Protein AF-B7GAL7-F1 (afdb_monomer_lite)

Secondary structure (DSSP, 8-state):
---PPPP----------------PPPS--HHHHHHS-HHHHHHHHHHHHTT-----TT---------HHHHHHHHHHHHTSSHHHHHTT--SS----S--TT-HHHHHHHHHHHHHHHHHHHHHH-HHHHHHHHHHHHHHHHHHHHHHHHHHT--HHHHHHHHHHHHHHHHHHHHHHHHHHHHHHHTT-

Radius of gyration: 22.98 Å; chains: 1; bounding box: 62×53×76 Å

pLDDT: mean 79.37, std 20.86, range [34.06, 96.81]

Structure (mmCIF, N/CA/C/O backbone):
data_AF-B7GAL7-F1
#
_entry.id   AF-B7GAL7-F1
#
loop_
_atom_site.group_PDB
_atom_site.id
_atom_site.type_symbol
_atom_site.label_atom_id
_atom_site.label_alt_id
_atom_site.label_comp_id
_atom_site.label_asym_id
_atom_site.label_entity_id
_atom_site.label_seq_id
_atom_site.pdbx_PDB_ins_code
_atom_site.Cartn_x
_atom_site.Cartn_y
_atom_site.Cartn_z
_atom_site.occupancy
_atom_site.B_iso_or_equiv
_atom_site.auth_seq_id
_atom_site.auth_comp_id
_atom_site.auth_asym_id
_atom_site.auth_atom_id
_atom_site.pdbx_PDB_model_num
ATOM 1 N N . MET A 1 1 ? 41.951 35.667 53.440 1.00 46.19 1 MET A N 1
ATOM 2 C CA . MET A 1 1 ? 41.782 36.195 52.072 1.00 46.19 1 MET A CA 1
ATOM 3 C C . MET A 1 1 ? 40.622 35.449 51.452 1.00 46.19 1 MET A C 1
ATOM 5 O O . MET A 1 1 ? 40.759 34.304 51.049 1.00 46.19 1 MET A O 1
ATOM 9 N N . THR A 1 2 ? 39.455 36.064 51.563 1.00 36.53 2 THR A N 1
ATOM 10 C CA . THR A 1 2 ? 38.134 35.573 51.176 1.00 36.53 2 THR A CA 1
ATOM 11 C C . THR A 1 2 ? 37.859 36.054 49.757 1.00 36.53 2 THR A C 1
ATOM 13 O O . THR A 1 2 ? 37.949 37.252 49.502 1.00 36.53 2 THR A O 1
ATOM 16 N N . PHE A 1 3 ? 37.537 35.143 48.840 1.00 39.62 3 PHE A N 1
ATOM 17 C CA . PHE A 1 3 ? 37.056 35.497 47.506 1.00 39.62 3 PHE A CA 1
ATOM 18 C C . PHE A 1 3 ? 35.540 35.297 47.470 1.00 39.62 3 PHE A C 1
ATOM 20 O O . PHE A 1 3 ? 35.053 34.169 47.491 1.00 39.62 3 PHE A O 1
ATOM 27 N N . SER A 1 4 ? 34.810 36.414 47.479 1.00 41.16 4 SER A N 1
ATOM 28 C CA . SER A 1 4 ? 33.368 36.468 47.232 1.00 41.16 4 SER A CA 1
ATOM 29 C C . SER A 1 4 ? 33.093 36.301 45.742 1.00 41.16 4 SER A C 1
ATOM 31 O O . SER A 1 4 ? 33.668 37.014 44.922 1.00 41.16 4 SER A O 1
ATOM 33 N N . ILE A 1 5 ? 32.180 35.395 45.404 1.00 51.41 5 ILE A N 1
ATOM 34 C CA . ILE A 1 5 ? 31.608 35.255 44.063 1.00 51.41 5 ILE A CA 1
ATOM 35 C C . ILE A 1 5 ? 30.327 36.103 44.025 1.00 51.41 5 ILE A C 1
ATOM 37 O O . ILE A 1 5 ? 29.459 35.889 44.874 1.00 51.41 5 ILE A O 1
ATOM 41 N N . PRO A 1 6 ? 30.168 37.061 43.096 1.00 50.53 6 PRO A N 1
ATOM 42 C CA . PRO A 1 6 ? 28.900 37.757 42.933 1.00 50.53 6 PRO A CA 1
ATOM 43 C C . PRO A 1 6 ? 27.893 36.871 42.189 1.00 50.53 6 PRO A C 1
ATOM 45 O O . PRO A 1 6 ? 28.136 36.428 41.067 1.00 50.53 6 PRO A O 1
ATOM 48 N N . ALA A 1 7 ? 26.743 36.640 42.821 1.00 44.62 7 ALA A N 1
ATOM 49 C CA . ALA A 1 7 ? 25.550 36.126 42.166 1.00 44.62 7 ALA A CA 1
ATOM 50 C C . ALA A 1 7 ? 24.981 37.203 41.231 1.00 44.62 7 ALA A C 1
ATOM 52 O O . ALA A 1 7 ? 24.789 38.347 41.645 1.00 44.62 7 ALA A O 1
ATOM 53 N N . THR A 1 8 ? 24.686 36.831 39.989 1.00 47.94 8 THR A N 1
ATOM 54 C CA . THR A 1 8 ? 23.789 37.595 39.115 1.00 47.94 8 THR A CA 1
ATOM 55 C C . THR A 1 8 ? 22.578 36.725 38.776 1.00 47.94 8 THR A C 1
ATOM 57 O O . THR A 1 8 ? 22.756 35.541 38.479 1.00 47.94 8 THR A O 1
ATOM 60 N N . PRO A 1 9 ? 21.355 37.274 38.867 1.00 44.12 9 PRO A N 1
ATOM 61 C CA . PRO A 1 9 ? 20.141 36.599 38.443 1.00 44.12 9 PRO A CA 1
ATOM 62 C C . PRO A 1 9 ? 20.017 36.745 36.923 1.00 44.12 9 PRO A C 1
ATOM 64 O O . PRO A 1 9 ? 20.225 37.832 36.386 1.00 44.12 9 PRO A O 1
ATOM 67 N N . ILE A 1 10 ? 19.694 35.658 36.227 1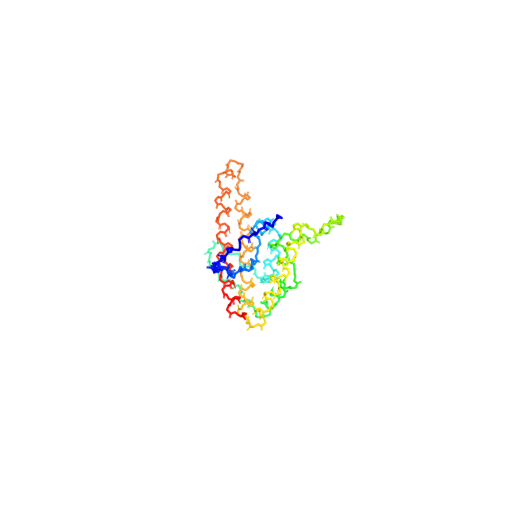.00 45.38 10 ILE A N 1
ATOM 68 C CA . ILE A 1 10 ? 19.202 35.742 34.853 1.00 45.38 10 ILE A CA 1
ATOM 69 C C . ILE A 1 10 ? 17.748 35.312 34.910 1.00 45.38 10 ILE A C 1
ATOM 71 O O . ILE A 1 10 ? 17.426 34.150 35.165 1.00 45.38 10 ILE A O 1
ATOM 75 N N . ASP A 1 11 ? 16.909 36.327 34.767 1.00 38.38 11 ASP A N 1
ATOM 76 C CA . ASP A 1 11 ? 15.472 36.250 34.646 1.00 38.38 11 ASP A CA 1
ATOM 77 C C . ASP A 1 11 ? 15.038 35.377 33.464 1.00 38.38 11 ASP A C 1
ATOM 79 O O . ASP A 1 11 ? 15.672 35.343 32.412 1.00 38.38 11 ASP A O 1
ATOM 83 N N . ALA A 1 12 ? 13.902 34.727 33.705 1.00 40.25 12 ALA A N 1
ATOM 84 C CA . ALA A 1 12 ? 12.757 34.616 32.814 1.00 40.25 12 ALA A CA 1
ATOM 85 C C . ALA A 1 12 ? 12.972 34.120 31.372 1.00 40.25 12 ALA A C 1
ATOM 87 O O . ALA A 1 12 ? 13.481 34.802 30.491 1.00 40.25 12 ALA A O 1
ATOM 88 N N . ASP A 1 13 ? 12.363 32.959 31.142 1.00 42.09 13 ASP A N 1
ATOM 89 C CA . ASP A 1 13 ? 11.325 32.819 30.124 1.00 42.09 13 ASP A CA 1
ATOM 90 C C . ASP A 1 13 ? 11.692 33.236 28.694 1.00 42.09 13 ASP A C 1
ATOM 92 O O . ASP A 1 13 ? 11.372 34.310 28.193 1.00 42.09 13 ASP A O 1
ATOM 96 N N . ALA A 1 14 ? 12.269 32.278 27.986 1.00 36.62 14 ALA A N 1
ATOM 97 C CA . ALA A 1 14 ? 11.808 32.000 26.640 1.00 36.62 14 ALA A CA 1
ATOM 98 C C . ALA A 1 14 ? 11.675 30.486 26.539 1.00 36.62 14 ALA A C 1
ATOM 100 O O . ALA A 1 14 ? 12.482 29.802 25.904 1.00 36.62 14 ALA A O 1
ATOM 101 N N . GLY A 1 15 ? 10.667 29.951 27.238 1.00 38.09 15 GLY A N 1
ATOM 102 C CA . GLY A 1 15 ? 10.111 28.652 26.900 1.00 38.09 15 GLY A CA 1
ATOM 103 C C . GLY A 1 15 ? 9.572 28.749 25.482 1.00 38.09 15 GLY A C 1
ATOM 104 O O . GLY A 1 15 ? 8.399 29.049 25.278 1.00 38.09 15 GLY A O 1
ATOM 105 N N . ALA A 1 16 ? 10.453 28.565 24.496 1.00 34.06 16 ALA A N 1
ATOM 106 C CA . ALA A 1 16 ? 10.060 28.424 23.112 1.00 34.06 16 ALA A CA 1
ATOM 107 C C . ALA A 1 16 ? 8.954 27.364 23.090 1.00 34.06 16 ALA A C 1
ATOM 109 O O . ALA A 1 16 ? 9.180 26.261 23.605 1.00 34.06 16 ALA A O 1
ATOM 110 N N . PRO A 1 17 ? 7.755 27.675 22.570 1.00 37.47 17 PRO A N 1
ATOM 111 C CA . PRO A 1 17 ? 6.746 26.658 22.408 1.00 37.47 17 PRO A CA 1
ATOM 112 C C . PRO A 1 17 ? 7.348 25.656 21.431 1.00 37.47 17 PRO A C 1
ATOM 114 O O . PRO A 1 17 ? 7.492 25.933 20.241 1.00 37.47 17 PRO A O 1
ATOM 117 N N . LEU A 1 18 ? 7.767 24.505 21.961 1.00 36.03 18 LEU A N 1
ATOM 118 C CA . LEU A 1 18 ? 7.931 23.294 21.182 1.00 36.03 18 LEU A CA 1
ATOM 119 C C . LEU A 1 18 ? 6.588 23.114 20.492 1.00 36.03 18 LEU A C 1
ATOM 121 O O . LEU A 1 18 ? 5.624 22.664 21.111 1.00 36.03 18 LEU A O 1
ATOM 125 N N . MET A 1 19 ? 6.519 23.543 19.232 1.00 37.19 19 MET A N 1
ATOM 126 C CA . MET A 1 19 ? 5.477 23.131 18.321 1.00 37.19 19 MET A CA 1
ATOM 127 C C . MET A 1 19 ? 5.521 21.608 18.332 1.00 37.19 19 MET A C 1
ATOM 129 O O . MET A 1 19 ? 6.311 20.983 17.628 1.00 37.19 19 MET A O 1
ATOM 133 N N . LYS A 1 20 ? 4.670 21.004 19.160 1.00 36.28 20 LYS A N 1
ATOM 134 C CA . LYS A 1 20 ? 4.093 19.705 18.869 1.00 36.28 20 LYS A CA 1
ATOM 135 C C . LYS A 1 20 ? 3.229 19.929 17.633 1.00 36.28 20 LYS A C 1
ATOM 137 O O . LYS A 1 20 ? 2.022 20.086 17.729 1.00 36.28 20 LYS A O 1
ATOM 142 N N . SER A 1 21 ? 3.886 20.050 16.482 1.00 39.72 21 SER A N 1
ATOM 143 C CA . SER A 1 21 ? 3.292 19.619 15.231 1.00 39.72 21 SER A CA 1
ATOM 144 C C . SER A 1 21 ? 2.898 18.179 15.503 1.00 39.72 21 SER A C 1
ATOM 146 O O . SER A 1 21 ? 3.777 17.361 15.776 1.00 39.72 21 SER A O 1
ATOM 148 N N . GLU A 1 22 ? 1.602 17.900 15.549 1.00 45.00 22 GLU A N 1
ATOM 149 C CA . GLU A 1 22 ? 1.075 16.543 15.548 1.00 45.00 22 GLU A CA 1
ATOM 150 C C . GLU A 1 22 ? 1.667 15.872 14.310 1.00 45.00 22 GLU A C 1
ATOM 152 O O . GLU A 1 22 ? 1.291 16.154 13.176 1.00 45.00 22 GLU A O 1
ATOM 157 N N . ALA A 1 23 ? 2.756 15.132 14.502 1.00 56.19 23 ALA A N 1
ATOM 158 C CA . ALA A 1 23 ? 3.430 14.467 13.409 1.00 56.19 23 ALA A CA 1
ATOM 159 C C . ALA A 1 23 ? 2.517 13.311 13.016 1.00 56.19 23 ALA A C 1
ATOM 161 O O . ALA A 1 23 ? 2.542 12.265 13.666 1.00 56.19 23 ALA A O 1
ATOM 162 N N . HIS A 1 24 ? 1.668 13.538 12.010 1.00 73.19 24 HIS A N 1
ATOM 163 C CA . HIS A 1 24 ? 0.833 12.496 11.429 1.00 73.19 24 HIS A CA 1
ATOM 164 C C . HIS A 1 24 ? 1.717 11.288 11.123 1.00 73.19 24 HIS A C 1
ATOM 166 O O . HIS A 1 24 ? 2.785 11.413 10.510 1.00 73.19 24 HIS A O 1
ATOM 172 N N . THR A 1 25 ? 1.308 10.120 11.616 1.00 83.44 25 THR A N 1
ATOM 173 C CA . THR A 1 25 ? 2.059 8.893 11.358 1.00 83.44 25 THR A CA 1
ATOM 174 C C . THR A 1 25 ? 1.928 8.579 9.870 1.00 83.44 25 THR A C 1
ATOM 176 O O . THR A 1 25 ? 0.802 8.438 9.399 1.00 83.44 25 THR A O 1
ATOM 179 N N . PRO A 1 26 ? 3.033 8.464 9.112 1.00 90.19 26 PRO A N 1
ATOM 180 C CA . PRO A 1 26 ? 2.943 8.153 7.693 1.00 90.19 26 PRO A CA 1
ATOM 181 C C . PRO A 1 26 ? 2.284 6.784 7.513 1.00 90.19 26 PRO A C 1
ATOM 183 O O . PRO A 1 26 ? 2.703 5.812 8.137 1.00 90.19 26 PRO A O 1
ATOM 186 N N . LEU A 1 27 ? 1.266 6.707 6.654 1.00 94.62 27 LEU A N 1
ATOM 187 C CA . LEU A 1 27 ? 0.504 5.475 6.402 1.00 94.62 27 LEU A CA 1
ATOM 188 C C . LEU A 1 27 ? 1.238 4.496 5.463 1.00 94.62 27 LEU A C 1
ATOM 190 O O . LEU A 1 27 ? 0.859 3.330 5.345 1.00 94.62 27 LEU A O 1
ATOM 194 N N . TYR A 1 28 ? 2.296 4.955 4.796 1.00 93.31 28 TYR A N 1
ATOM 195 C CA . TYR A 1 28 ? 3.115 4.177 3.869 1.00 93.31 28 TYR A CA 1
ATOM 196 C C . TYR A 1 28 ? 4.519 4.791 3.735 1.00 93.31 28 TYR A C 1
ATOM 198 O O . TYR A 1 28 ? 4.717 5.972 4.030 1.00 93.31 28 TYR A O 1
ATOM 206 N N . ASP A 1 29 ? 5.484 4.011 3.238 1.00 93.12 29 ASP A N 1
ATOM 207 C CA . ASP A 1 29 ? 6.742 4.523 2.689 1.00 93.12 29 ASP A CA 1
ATOM 208 C C . ASP A 1 29 ? 6.665 4.485 1.157 1.00 93.12 29 ASP A C 1
ATOM 210 O O . ASP A 1 29 ? 6.474 3.432 0.548 1.00 93.12 29 ASP A O 1
ATOM 214 N N . LEU A 1 30 ? 6.790 5.646 0.511 1.00 90.75 30 LEU A N 1
ATOM 215 C CA . LEU A 1 30 ? 6.648 5.765 -0.940 1.00 90.75 30 LEU A CA 1
ATOM 216 C C . LEU A 1 30 ? 7.694 4.948 -1.710 1.00 90.75 30 LEU A C 1
ATOM 218 O O . LEU A 1 30 ? 7.368 4.327 -2.724 1.00 90.75 30 LEU A O 1
ATOM 222 N N . ALA A 1 31 ? 8.951 4.982 -1.262 1.00 88.62 31 ALA A N 1
ATOM 223 C CA . ALA A 1 31 ? 10.036 4.293 -1.943 1.00 88.62 31 ALA A CA 1
ATOM 224 C C . ALA A 1 31 ? 9.837 2.779 -1.840 1.00 88.62 31 ALA A C 1
ATOM 226 O O . ALA A 1 31 ? 9.974 2.075 -2.840 1.00 88.62 31 ALA A O 1
ATOM 227 N N . CYS A 1 32 ? 9.436 2.294 -0.663 1.00 91.25 32 CYS A N 1
ATOM 228 C CA . CYS A 1 32 ? 9.061 0.901 -0.468 1.00 91.25 32 CYS A CA 1
ATOM 229 C C . CYS A 1 32 ? 7.852 0.531 -1.325 1.00 91.25 32 CYS A C 1
ATOM 231 O O . CYS A 1 32 ? 7.912 -0.450 -2.060 1.00 91.25 32 CYS A O 1
ATOM 233 N N . MET A 1 33 ? 6.791 1.333 -1.308 1.00 91.88 33 MET A N 1
ATOM 234 C CA . MET A 1 33 ? 5.555 1.035 -2.025 1.00 91.88 33 MET A CA 1
ATOM 235 C C . MET A 1 33 ? 5.760 0.918 -3.542 1.00 91.88 33 MET A C 1
ATOM 237 O O . MET A 1 33 ? 5.338 -0.069 -4.139 1.00 91.88 33 MET A O 1
ATOM 241 N N . LEU A 1 34 ? 6.481 1.857 -4.162 1.00 91.75 34 LEU A N 1
ATOM 242 C CA . LEU A 1 34 ? 6.785 1.809 -5.600 1.00 91.75 34 LEU A CA 1
ATOM 243 C C . LEU A 1 34 ? 7.863 0.780 -5.972 1.00 91.75 34 LEU A C 1
ATOM 245 O O . LEU A 1 34 ? 8.058 0.495 -7.153 1.00 91.75 34 LEU A O 1
ATOM 249 N N . SER A 1 35 ? 8.563 0.215 -4.985 1.00 90.38 35 SER A N 1
ATOM 250 C CA . SER A 1 35 ? 9.481 -0.911 -5.195 1.00 90.38 35 SER A CA 1
ATOM 251 C C . SER A 1 35 ? 8.772 -2.271 -5.219 1.00 90.38 35 SER A C 1
ATOM 253 O O . SER A 1 35 ? 9.373 -3.267 -5.629 1.00 90.38 35 SER A O 1
ATOM 255 N N . ILE A 1 36 ? 7.497 -2.330 -4.808 1.00 91.75 36 ILE A N 1
ATOM 256 C CA . ILE A 1 36 ? 6.702 -3.561 -4.808 1.00 91.75 36 ILE A CA 1
ATOM 257 C C . ILE A 1 36 ? 6.453 -3.991 -6.252 1.00 91.75 36 ILE A C 1
ATOM 259 O O . ILE A 1 36 ? 5.712 -3.345 -6.988 1.00 91.75 36 ILE A O 1
ATOM 263 N N . GLY A 1 37 ? 7.024 -5.135 -6.634 1.00 90.50 37 GLY A N 1
ATOM 264 C CA . GLY A 1 37 ? 6.893 -5.667 -7.986 1.00 90.50 37 GLY A CA 1
ATOM 265 C C . GLY A 1 37 ? 5.434 -5.800 -8.440 1.00 90.50 37 GLY A C 1
ATOM 266 O O . GLY A 1 37 ? 4.565 -6.216 -7.672 1.00 90.50 37 GLY A O 1
ATOM 267 N N . ALA A 1 38 ? 5.181 -5.506 -9.719 1.00 90.69 38 ALA A N 1
ATOM 268 C CA . ALA A 1 38 ? 3.837 -5.465 -10.305 1.00 90.69 38 ALA A CA 1
ATOM 269 C C . ALA A 1 38 ? 2.981 -6.713 -10.018 1.00 90.69 38 ALA A C 1
ATOM 271 O O . ALA A 1 38 ? 1.791 -6.588 -9.751 1.00 90.69 38 ALA A O 1
ATOM 272 N N . SER A 1 39 ? 3.570 -7.914 -10.019 1.00 91.94 39 SER A N 1
ATOM 273 C CA . SER A 1 39 ? 2.851 -9.157 -9.706 1.00 91.94 39 SER A CA 1
ATOM 274 C C . SER A 1 39 ? 2.384 -9.234 -8.249 1.00 91.94 39 SER A C 1
ATOM 276 O O . SER A 1 39 ? 1.278 -9.700 -7.982 1.00 91.94 39 SER A O 1
ATOM 278 N N . VAL A 1 40 ? 3.200 -8.754 -7.307 1.00 92.88 40 VAL A N 1
ATOM 279 C CA . VAL A 1 40 ? 2.861 -8.693 -5.879 1.00 92.88 40 VAL A CA 1
ATOM 280 C C . VAL A 1 40 ? 1.798 -7.623 -5.644 1.00 92.88 40 VAL A C 1
ATOM 282 O O . VAL A 1 40 ? 0.789 -7.903 -5.000 1.00 92.88 40 VAL A O 1
ATOM 285 N N . ALA A 1 41 ? 1.968 -6.437 -6.237 1.00 93.38 41 ALA A N 1
ATOM 286 C CA . ALA A 1 41 ? 0.968 -5.372 -6.187 1.00 93.38 41 ALA A CA 1
ATOM 287 C C . ALA A 1 41 ? -0.385 -5.842 -6.754 1.00 93.38 41 ALA A C 1
ATOM 289 O O . ALA A 1 41 ? -1.422 -5.619 -6.133 1.00 93.38 41 ALA A O 1
ATOM 290 N N . GLN A 1 42 ? -0.384 -6.582 -7.870 1.00 91.88 42 GLN A N 1
ATOM 291 C CA . GLN A 1 42 ? -1.590 -7.196 -8.432 1.00 91.88 42 GLN A CA 1
ATOM 292 C C . GLN A 1 42 ? -2.244 -8.188 -7.459 1.00 91.88 42 GLN A C 1
ATOM 294 O O . GLN A 1 42 ? -3.466 -8.190 -7.310 1.00 91.88 42 GLN A O 1
ATOM 299 N N . GLY A 1 43 ? -1.441 -9.001 -6.766 1.00 92.56 43 GLY A N 1
ATOM 300 C CA . GLY A 1 43 ? -1.919 -9.895 -5.712 1.00 92.56 43 GLY A CA 1
ATOM 301 C C . GLY A 1 43 ? -2.618 -9.141 -4.580 1.00 92.56 43 GLY A C 1
ATOM 302 O O . GLY A 1 43 ? -3.715 -9.524 -4.179 1.00 92.56 43 GLY A O 1
ATOM 303 N N . PHE A 1 44 ? -2.043 -8.027 -4.118 1.00 94.62 44 PHE A N 1
ATOM 304 C CA . PHE A 1 44 ? -2.666 -7.181 -3.098 1.00 94.62 44 PHE A CA 1
ATOM 305 C C . PHE A 1 44 ? -3.951 -6.502 -3.581 1.00 94.62 44 PHE A C 1
ATOM 307 O O . PHE A 1 44 ? -4.913 -6.438 -2.823 1.00 94.62 44 PHE A O 1
ATOM 314 N N . ILE A 1 45 ? -4.030 -6.074 -4.845 1.00 92.31 45 ILE A N 1
ATOM 315 C CA . ILE A 1 45 ? -5.275 -5.532 -5.422 1.00 92.31 45 ILE A CA 1
ATOM 316 C C . ILE A 1 45 ? -6.402 -6.570 -5.366 1.00 92.31 45 ILE A C 1
ATOM 318 O O . ILE A 1 45 ? -7.537 -6.215 -5.045 1.00 92.31 45 ILE A O 1
ATOM 322 N N . ILE A 1 46 ? -6.098 -7.834 -5.677 1.00 90.50 46 ILE A N 1
ATOM 323 C CA . ILE A 1 46 ? -7.068 -8.938 -5.631 1.00 90.50 46 ILE A CA 1
ATOM 324 C C . ILE A 1 46 ? -7.452 -9.262 -4.184 1.00 90.50 46 ILE A C 1
ATOM 326 O O . ILE A 1 46 ? -8.624 -9.478 -3.897 1.00 90.50 46 ILE A O 1
ATOM 330 N N . LEU A 1 47 ? -6.488 -9.271 -3.261 1.00 91.38 47 LEU A N 1
ATOM 331 C CA . LEU A 1 47 ? -6.759 -9.513 -1.841 1.00 91.38 47 LEU A CA 1
ATOM 332 C C . LEU A 1 47 ? -7.653 -8.428 -1.227 1.00 91.38 47 LEU A C 1
ATOM 334 O O . LEU A 1 47 ? -8.540 -8.751 -0.446 1.00 91.38 47 LEU A O 1
ATOM 338 N N . LEU A 1 48 ? -7.441 -7.161 -1.593 1.00 91.75 48 LEU A N 1
ATOM 339 C CA . LEU A 1 48 ? -8.214 -6.029 -1.074 1.00 91.75 48 LEU A CA 1
ATOM 340 C C . LEU A 1 48 ? -9.566 -5.850 -1.767 1.00 91.75 48 LEU A C 1
ATOM 342 O O . LEU A 1 48 ? -10.498 -5.346 -1.158 1.00 91.75 48 LEU A O 1
ATOM 346 N N . GLY A 1 49 ? -9.663 -6.204 -3.049 1.00 83.81 49 GLY A N 1
ATOM 347 C CA . GLY A 1 49 ? -10.832 -5.921 -3.883 1.00 83.81 49 GLY A CA 1
ATOM 348 C C . GLY A 1 49 ? -11.647 -7.133 -4.318 1.00 83.81 49 GLY A C 1
ATOM 349 O O . GLY A 1 49 ? -12.584 -6.971 -5.099 1.00 83.81 49 GLY A O 1
ATOM 350 N N . GLY A 1 50 ? -11.248 -8.336 -3.904 1.00 76.06 50 GLY A N 1
ATOM 351 C CA . GLY A 1 50 ? -11.772 -9.590 -4.431 1.00 76.06 50 GLY A CA 1
ATOM 352 C C . GLY A 1 50 ? -11.358 -9.864 -5.884 1.00 76.06 50 GLY A C 1
ATOM 353 O O . GLY A 1 50 ? -10.520 -9.189 -6.484 1.00 76.06 50 GLY A O 1
ATOM 354 N N . SER A 1 51 ? -11.978 -10.884 -6.483 1.00 60.72 51 SER A N 1
ATOM 355 C CA . SER A 1 51 ? -11.715 -11.322 -7.867 1.00 60.72 51 SER A CA 1
ATOM 356 C C . SER A 1 51 ? -12.212 -10.343 -8.945 1.00 60.72 51 SER A C 1
ATOM 358 O O . SER A 1 51 ? -11.903 -10.517 -10.125 1.00 60.72 51 SER A O 1
ATOM 360 N N . GLY A 1 52 ? -12.951 -9.299 -8.556 1.00 54.53 52 GLY A N 1
ATOM 361 C CA . GLY A 1 52 ? -13.436 -8.250 -9.444 1.00 54.53 52 GLY A CA 1
ATOM 362 C C . GLY A 1 52 ? -12.338 -7.247 -9.790 1.00 54.53 52 GLY A C 1
ATOM 363 O O . GLY A 1 52 ? -12.177 -6.226 -9.118 1.00 54.53 52 GLY A O 1
ATOM 364 N N . LEU A 1 53 ? -11.581 -7.515 -10.851 1.00 51.41 53 LEU A N 1
ATOM 365 C CA . LEU A 1 53 ? -10.698 -6.529 -11.474 1.00 51.41 53 LEU A CA 1
ATOM 366 C C . LEU A 1 53 ? -11.512 -5.690 -12.474 1.00 51.41 53 LEU A C 1
ATOM 368 O O . LEU A 1 53 ? -11.880 -6.227 -13.516 1.00 51.41 53 LEU A O 1
ATOM 372 N N . PRO A 1 54 ? -11.769 -4.389 -12.246 1.00 49.50 54 PRO A N 1
ATOM 373 C CA . PRO A 1 54 ? -12.087 -3.504 -13.350 1.00 49.50 54 PRO A CA 1
ATOM 374 C C . PRO A 1 54 ? -10.760 -3.095 -13.999 1.00 49.50 54 PRO A C 1
ATOM 376 O O . PRO A 1 54 ? -9.985 -2.313 -13.443 1.00 49.50 54 PRO A O 1
ATOM 379 N N . LEU A 1 55 ? -10.475 -3.686 -15.153 1.00 53.44 55 LEU A N 1
ATOM 380 C CA . LEU A 1 55 ? -9.536 -3.142 -16.123 1.00 53.44 55 LEU A CA 1
ATOM 381 C C . LEU A 1 55 ? -10.383 -2.394 -17.144 1.00 53.44 55 LEU A C 1
ATOM 383 O O . LEU A 1 55 ? -10.900 -3.027 -18.052 1.00 53.44 55 LEU A O 1
ATOM 387 N N . ASP A 1 56 ? -10.534 -1.082 -16.992 1.00 47.19 56 ASP A N 1
ATOM 388 C CA . ASP A 1 56 ? -10.936 -0.251 -18.123 1.00 47.19 56 ASP A CA 1
ATOM 389 C C . ASP A 1 56 ? -10.008 0.960 -18.230 1.00 47.19 56 ASP A C 1
ATOM 391 O O . ASP A 1 56 ? -9.846 1.757 -17.301 1.00 47.19 56 ASP A O 1
ATOM 395 N N . ASP A 1 57 ? -9.406 1.074 -19.414 1.00 48.34 57 ASP A N 1
ATOM 396 C CA . ASP A 1 57 ? -8.437 2.083 -19.865 1.00 48.34 57 ASP A CA 1
ATOM 397 C C . ASP A 1 57 ? -9.006 3.520 -19.909 1.00 48.34 57 ASP A C 1
ATOM 399 O O . ASP A 1 57 ? -8.297 4.466 -20.240 1.00 48.34 57 ASP A O 1
ATOM 403 N N . ASN A 1 58 ? -10.284 3.711 -19.559 1.00 43.34 58 ASN A N 1
ATOM 404 C CA . ASN A 1 58 ? -11.022 4.964 -19.761 1.00 43.34 58 ASN A CA 1
ATOM 405 C C . ASN A 1 58 ? -11.373 5.737 -18.479 1.00 43.34 58 ASN A C 1
ATOM 407 O O . ASN A 1 58 ? -12.170 6.670 -18.533 1.00 43.34 58 ASN A O 1
ATOM 411 N N . GLY A 1 59 ? -10.801 5.395 -17.322 1.00 42.28 59 GLY A N 1
ATOM 412 C CA . GLY A 1 59 ? -10.948 6.220 -16.110 1.00 42.28 59 GLY A CA 1
ATOM 413 C C . GLY A 1 59 ? -12.372 6.308 -15.539 1.00 42.28 59 GLY A C 1
ATOM 414 O O . GLY A 1 59 ? -12.606 7.090 -14.623 1.00 42.28 59 GLY A O 1
ATOM 415 N N . ALA A 1 60 ? -13.312 5.497 -16.029 1.00 39.16 60 ALA A N 1
ATOM 416 C CA . ALA A 1 60 ? -14.609 5.308 -15.399 1.00 39.16 60 ALA A CA 1
ATOM 417 C C . ALA A 1 60 ? -14.485 4.187 -14.360 1.00 39.16 60 ALA A C 1
ATOM 419 O O . ALA A 1 60 ? -14.448 3.003 -14.687 1.00 39.16 60 ALA A O 1
ATOM 420 N N . THR A 1 61 ? -14.380 4.568 -13.092 1.00 40.84 61 THR A N 1
ATOM 421 C CA . THR A 1 61 ? -14.462 3.679 -11.932 1.00 40.84 61 THR A CA 1
ATOM 422 C C . THR A 1 61 ? -15.873 3.101 -11.816 1.00 40.84 61 THR A C 1
ATOM 424 O O . THR A 1 61 ? -16.666 3.526 -10.986 1.00 40.84 61 THR A O 1
ATOM 427 N N . SER A 1 62 ? -16.206 2.086 -12.612 1.00 43.72 62 SER A N 1
ATOM 428 C CA . SER A 1 62 ? -17.170 1.085 -12.153 1.00 43.72 62 SER A CA 1
ATOM 429 C C . SER A 1 62 ? -16.378 0.005 -11.431 1.00 43.72 62 SER A C 1
ATOM 431 O O . SER A 1 62 ? -16.129 -1.081 -11.959 1.00 43.72 62 SER A O 1
ATOM 433 N N . SER A 1 63 ? -15.897 0.328 -10.227 1.00 53.03 63 SER A N 1
ATOM 434 C CA . SER A 1 63 ? -15.578 -0.718 -9.262 1.00 53.03 63 SER A CA 1
ATOM 435 C C . SER A 1 63 ? -16.810 -1.619 -9.174 1.00 53.03 63 SER A C 1
ATOM 437 O O . SER A 1 63 ? -17.897 -1.080 -8.960 1.00 53.03 63 SER A O 1
ATOM 439 N N . PRO A 1 64 ? -16.696 -2.943 -9.399 1.00 56.53 64 PRO A N 1
ATOM 440 C CA . PRO A 1 64 ? -17.791 -3.836 -9.047 1.00 56.53 64 PRO A CA 1
ATOM 441 C C . PRO A 1 64 ? -18.158 -3.507 -7.603 1.00 56.53 64 PRO A C 1
ATOM 443 O O . PRO A 1 64 ? -17.249 -3.403 -6.776 1.00 56.53 64 PRO A O 1
ATOM 446 N N . ASP A 1 65 ? -19.438 -3.215 -7.369 1.00 68.00 65 ASP A N 1
ATOM 447 C CA . ASP A 1 65 ? -19.944 -2.727 -6.087 1.00 68.00 65 ASP A CA 1
ATOM 448 C C . ASP A 1 65 ? -19.521 -3.740 -5.018 1.00 68.00 65 ASP A C 1
ATOM 450 O O . ASP A 1 65 ? -20.011 -4.872 -4.993 1.00 68.00 65 ASP A O 1
ATOM 454 N N . MET A 1 66 ? -18.477 -3.398 -4.258 1.00 80.50 66 MET A N 1
ATOM 455 C CA . MET A 1 66 ? -17.883 -4.315 -3.296 1.00 80.50 66 MET A CA 1
ATOM 456 C C . MET A 1 66 ? -18.895 -4.488 -2.177 1.00 80.50 66 MET A C 1
ATOM 458 O O . MET A 1 66 ? -19.399 -3.507 -1.629 1.00 80.50 66 MET A O 1
ATOM 462 N N . SER A 1 67 ? -19.205 -5.737 -1.841 1.00 86.75 67 SER A N 1
ATOM 463 C CA . SER A 1 67 ? -20.104 -5.990 -0.726 1.00 86.75 67 SER A CA 1
ATOM 464 C C . SER A 1 67 ? -19.442 -5.551 0.581 1.00 86.75 67 SER A C 1
ATOM 466 O O . SER A 1 67 ? -18.215 -5.529 0.699 1.00 86.75 67 SER A O 1
ATOM 468 N N . ASP A 1 68 ? -20.242 -5.268 1.608 1.00 86.94 68 ASP A N 1
ATOM 469 C CA . ASP A 1 68 ? -19.712 -4.978 2.948 1.00 86.94 68 ASP A CA 1
ATOM 470 C C . ASP A 1 68 ? -18.807 -6.104 3.464 1.00 86.94 68 ASP A C 1
ATOM 472 O O . ASP A 1 68 ? -17.810 -5.857 4.137 1.00 86.94 68 ASP A O 1
ATOM 476 N N . SER A 1 69 ? -19.103 -7.352 3.089 1.00 88.38 69 SER A N 1
ATOM 477 C CA . SER A 1 69 ? -18.255 -8.496 3.419 1.00 88.38 69 SER A CA 1
ATOM 478 C C . SER A 1 69 ? -16.880 -8.428 2.749 1.00 88.38 69 SER A C 1
ATOM 480 O O . SER A 1 69 ? -15.899 -8.853 3.359 1.00 88.38 69 SER A O 1
ATOM 482 N N . ASP A 1 70 ? -16.796 -7.917 1.519 1.00 90.25 70 ASP A N 1
ATOM 483 C CA . ASP A 1 70 ? -15.527 -7.765 0.802 1.00 90.25 70 ASP A CA 1
ATOM 484 C C . ASP A 1 70 ? -14.684 -6.657 1.432 1.00 90.25 70 ASP A C 1
ATOM 486 O O . ASP A 1 70 ? -13.484 -6.836 1.627 1.00 90.25 70 ASP A O 1
ATOM 490 N N . TYR A 1 71 ? -15.315 -5.544 1.819 1.00 91.50 71 TYR A N 1
ATOM 491 C CA . TYR A 1 71 ? -14.643 -4.474 2.555 1.00 91.50 71 TYR A CA 1
ATOM 492 C C . TYR A 1 71 ? -14.141 -4.943 3.920 1.00 91.50 71 TYR A C 1
ATOM 494 O O . TYR A 1 71 ? -12.990 -4.677 4.254 1.00 91.50 71 TYR A O 1
ATOM 502 N N . ASN A 1 72 ? -14.940 -5.704 4.669 1.00 92.75 72 ASN A N 1
ATOM 503 C CA . ASN A 1 72 ? -14.515 -6.272 5.949 1.00 92.75 72 ASN A CA 1
ATOM 504 C C . ASN A 1 72 ? -13.309 -7.206 5.784 1.00 92.75 72 ASN A C 1
ATOM 506 O O . ASN A 1 72 ? -12.366 -7.155 6.574 1.00 92.75 72 ASN A O 1
ATOM 510 N N . LEU A 1 73 ? -13.312 -8.046 4.744 1.00 92.62 73 LEU A N 1
ATOM 511 C CA . LEU A 1 73 ? -12.188 -8.934 4.457 1.00 92.62 73 LEU A CA 1
ATOM 512 C C . LEU A 1 73 ? -10.947 -8.148 4.020 1.00 92.62 73 LEU A C 1
ATOM 514 O O . LEU A 1 73 ? -9.857 -8.403 4.529 1.00 92.62 73 LEU A O 1
ATOM 518 N N . GLY A 1 74 ? -11.100 -7.179 3.116 1.00 94.69 74 GLY A N 1
ATOM 519 C CA . GLY A 1 74 ? -10.006 -6.317 2.672 1.00 94.69 74 GLY A CA 1
ATOM 520 C C . GLY A 1 74 ? -9.402 -5.529 3.833 1.00 94.69 74 GLY A C 1
ATOM 521 O O . GLY A 1 74 ? -8.183 -5.433 3.959 1.00 94.69 74 GLY A O 1
ATOM 522 N N . PHE A 1 75 ? -10.246 -5.035 4.735 1.00 96.06 75 PHE A N 1
ATOM 523 C CA . PHE A 1 75 ? -9.812 -4.313 5.920 1.00 96.06 75 PHE A CA 1
ATOM 524 C C . PHE A 1 75 ? -9.074 -5.224 6.906 1.00 96.06 75 PHE A C 1
ATOM 526 O O . PHE A 1 75 ? -8.004 -4.858 7.389 1.00 96.06 75 PHE A O 1
ATOM 533 N N . LEU A 1 76 ? -9.560 -6.452 7.120 1.00 95.38 76 LEU A N 1
ATOM 534 C CA . LEU A 1 76 ? -8.852 -7.465 7.907 1.00 95.38 76 LEU A CA 1
ATOM 535 C C . LEU A 1 76 ? -7.468 -7.780 7.315 1.00 95.38 76 LEU A C 1
ATOM 537 O O . LEU A 1 76 ? -6.495 -7.949 8.044 1.00 95.38 76 LEU A O 1
ATOM 541 N N . VAL A 1 77 ? -7.350 -7.828 5.987 1.00 95.25 77 VAL A N 1
ATOM 542 C CA . VAL A 1 77 ? -6.062 -8.025 5.308 1.00 95.25 77 VAL A CA 1
ATOM 543 C C . VAL A 1 77 ? -5.114 -6.832 5.521 1.00 95.25 77 VAL A C 1
ATOM 545 O O . VAL A 1 77 ? -3.899 -7.033 5.586 1.00 95.25 77 VAL A O 1
ATOM 548 N N . LEU A 1 78 ? -5.624 -5.604 5.664 1.00 95.69 78 LEU A N 1
ATOM 549 C CA . LEU A 1 78 ? -4.798 -4.437 5.995 1.00 95.69 78 LEU A CA 1
ATOM 550 C C . LEU A 1 78 ? -4.266 -4.497 7.429 1.00 95.69 78 LEU A C 1
ATOM 552 O O . LEU A 1 78 ? -3.073 -4.278 7.641 1.00 95.69 78 LEU A O 1
ATOM 556 N N . THR A 1 79 ? -5.130 -4.795 8.398 1.00 96.00 79 THR A N 1
ATOM 557 C CA . THR A 1 79 ? -4.795 -4.727 9.828 1.00 96.00 79 THR A CA 1
ATOM 558 C C . THR A 1 79 ? -4.049 -5.965 10.323 1.00 96.00 79 THR A C 1
ATOM 560 O O . THR A 1 79 ? -3.075 -5.835 11.063 1.00 96.00 79 THR A O 1
ATOM 563 N N . GLU A 1 80 ? -4.435 -7.156 9.863 1.00 94.12 80 GLU A N 1
ATOM 564 C CA . GLU A 1 80 ? -3.873 -8.440 10.310 1.00 94.12 80 GLU A CA 1
ATOM 565 C C . GLU A 1 80 ? -2.958 -9.102 9.265 1.00 94.12 80 GLU A C 1
ATOM 567 O O . GLU A 1 80 ? -2.134 -9.956 9.598 1.00 94.12 80 GLU A O 1
ATOM 572 N N . GLY A 1 81 ? -3.081 -8.725 7.989 1.00 93.69 81 GLY A N 1
ATOM 573 C CA . GLY A 1 81 ? -2.283 -9.283 6.894 1.00 93.69 81 GLY A CA 1
ATOM 574 C C . GLY A 1 81 ? -0.932 -8.592 6.692 1.00 93.69 81 GLY A C 1
ATOM 575 O O . GLY A 1 81 ? -0.462 -7.817 7.520 1.00 93.69 81 GLY A O 1
ATOM 576 N N . ASN A 1 82 ? -0.282 -8.873 5.560 1.00 93.69 82 ASN A N 1
ATOM 577 C CA . ASN A 1 82 ? 1.047 -8.349 5.214 1.00 93.69 82 ASN A CA 1
ATOM 578 C C . ASN A 1 82 ? 1.028 -7.170 4.229 1.00 93.69 82 ASN A C 1
ATOM 580 O O . ASN A 1 82 ? 2.079 -6.767 3.731 1.00 93.69 82 ASN A O 1
ATOM 584 N N . VAL A 1 83 ? -0.151 -6.617 3.935 1.00 94.81 83 VAL A N 1
ATOM 585 C CA . VAL A 1 83 ? -0.290 -5.524 2.963 1.00 94.81 83 VAL A CA 1
ATOM 586 C C . VAL A 1 83 ? 0.439 -4.271 3.440 1.00 94.81 83 VAL A C 1
ATOM 588 O O . VAL A 1 83 ? 1.296 -3.751 2.731 1.00 94.81 83 VAL A O 1
ATOM 591 N N . VAL A 1 84 ? 0.149 -3.821 4.664 1.00 95.62 84 VAL A N 1
ATOM 592 C CA . VAL A 1 84 ? 0.811 -2.644 5.245 1.00 95.62 84 VAL A CA 1
ATOM 593 C C . VAL A 1 84 ? 2.302 -2.915 5.461 1.00 95.62 84 VAL A C 1
ATOM 595 O O . VAL A 1 84 ? 3.120 -2.046 5.192 1.00 95.62 84 VAL A O 1
ATOM 598 N N . ASP A 1 85 ? 2.681 -4.135 5.853 1.00 94.06 85 ASP A N 1
ATOM 599 C CA . ASP A 1 85 ? 4.091 -4.526 6.011 1.00 94.06 85 ASP A CA 1
ATOM 6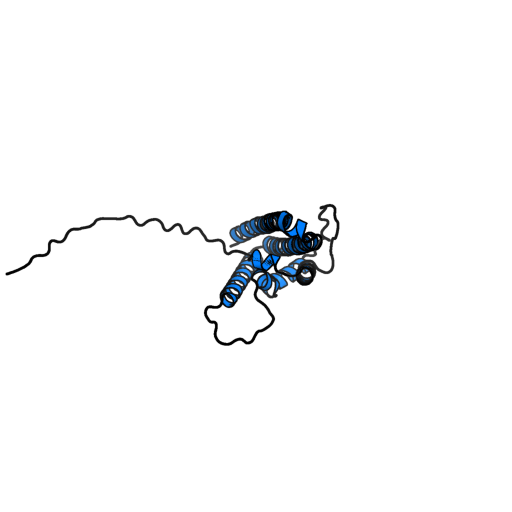00 C C . ASP A 1 85 ? 4.888 -4.308 4.710 1.00 94.06 85 ASP A C 1
ATOM 602 O O . ASP A 1 85 ? 5.991 -3.754 4.730 1.00 94.06 85 ASP A O 1
ATOM 606 N N . ALA A 1 86 ? 4.308 -4.682 3.564 1.00 92.00 86 ALA A N 1
ATOM 607 C CA . ALA A 1 86 ? 4.928 -4.484 2.258 1.00 92.00 86 ALA A CA 1
ATOM 608 C C . ALA A 1 86 ? 5.110 -2.996 1.914 1.00 92.00 86 ALA A C 1
ATOM 610 O O . ALA A 1 86 ? 6.145 -2.620 1.363 1.00 92.00 86 ALA A O 1
ATOM 611 N N . CYS A 1 87 ? 4.162 -2.134 2.300 1.00 93.38 87 CYS A N 1
ATOM 612 C CA . CYS A 1 87 ? 4.256 -0.681 2.110 1.00 93.38 87 CYS A CA 1
ATOM 613 C C . CYS A 1 87 ? 5.408 -0.026 2.890 1.00 93.38 87 CYS A C 1
ATOM 615 O O . CYS A 1 87 ? 5.755 1.108 2.579 1.00 93.38 87 CYS A O 1
ATOM 617 N N . PHE A 1 88 ? 6.010 -0.721 3.860 1.00 92.19 88 PHE A N 1
ATOM 618 C CA . PHE A 1 88 ? 7.197 -0.272 4.599 1.00 92.19 88 PHE A CA 1
ATOM 619 C C . PHE A 1 88 ? 8.453 -1.101 4.282 1.00 92.19 88 PHE A C 1
ATOM 621 O O . PHE A 1 88 ? 9.481 -0.943 4.936 1.00 92.19 88 PHE A O 1
ATOM 628 N N . GLY A 1 89 ? 8.400 -2.001 3.293 1.00 85.25 89 GLY A N 1
ATOM 629 C CA . GLY A 1 89 ? 9.552 -2.827 2.913 1.00 85.25 89 GLY A CA 1
ATOM 630 C C . GLY A 1 89 ? 9.902 -3.902 3.946 1.00 85.25 89 GLY A C 1
ATOM 631 O O . GLY A 1 89 ? 11.056 -4.316 4.066 1.00 85.25 89 GLY A O 1
ATOM 632 N N . VAL A 1 90 ? 8.922 -4.359 4.728 1.00 83.56 90 VAL A N 1
ATOM 633 C CA . VAL A 1 90 ? 9.113 -5.476 5.653 1.00 83.56 90 VAL A CA 1
ATOM 634 C C . VAL A 1 90 ? 9.081 -6.777 4.848 1.00 83.56 90 VAL A C 1
ATOM 636 O O . VAL A 1 90 ? 8.024 -7.348 4.590 1.00 83.56 90 VAL A O 1
ATOM 639 N N . ASP A 1 91 ? 10.257 -7.269 4.457 1.00 70.00 91 ASP A N 1
ATOM 640 C CA . ASP A 1 91 ? 10.372 -8.565 3.783 1.00 70.00 91 ASP A CA 1
ATOM 641 C C . ASP A 1 91 ? 9.853 -9.696 4.690 1.00 70.00 91 ASP A C 1
ATOM 643 O O . ASP A 1 91 ? 10.423 -9.965 5.757 1.00 70.00 91 ASP A O 1
ATOM 647 N N . THR A 1 92 ? 8.808 -10.404 4.249 1.00 53.47 92 THR A N 1
ATOM 648 C CA . THR A 1 92 ? 8.264 -11.602 4.920 1.00 53.47 92 THR A CA 1
ATOM 649 C C . THR A 1 92 ? 9.161 -12.831 4.752 1.00 53.47 92 THR A C 1
ATOM 651 O O . THR A 1 92 ? 9.004 -13.817 5.472 1.00 53.47 92 THR A O 1
ATOM 654 N N . THR A 1 93 ? 10.128 -12.791 3.830 1.00 47.06 93 THR A N 1
ATOM 655 C CA . THR A 1 93 ? 11.156 -13.824 3.674 1.00 47.06 93 THR A CA 1
ATOM 656 C C . THR A 1 93 ? 12.310 -13.575 4.643 1.00 47.06 93 THR A C 1
ATOM 658 O O . THR A 1 93 ? 13.099 -12.634 4.536 1.00 47.06 93 THR A O 1
ATOM 661 N N . SER A 1 94 ? 12.371 -14.435 5.648 1.00 43.94 94 SER A N 1
ATOM 662 C CA . SER A 1 94 ? 13.347 -14.494 6.725 1.00 43.94 94 SER A CA 1
ATOM 663 C C . SER A 1 94 ? 14.765 -14.768 6.216 1.00 43.94 94 SER A C 1
ATOM 665 O O . SER A 1 94 ? 15.220 -15.905 6.138 1.00 43.94 94 SER A O 1
ATOM 667 N N . SER A 1 95 ? 15.534 -13.713 5.967 1.00 41.75 95 SER A N 1
ATOM 668 C CA . SER A 1 95 ? 16.979 -13.777 6.168 1.00 41.75 95 SER A CA 1
ATOM 669 C C . SER A 1 95 ? 17.239 -13.833 7.677 1.00 41.75 95 SER A C 1
ATOM 671 O O . SER A 1 95 ? 17.192 -12.826 8.380 1.00 41.75 95 SER A O 1
ATOM 673 N N . ILE A 1 96 ? 17.447 -15.052 8.184 1.00 44.00 96 ILE A N 1
ATOM 674 C CA . ILE A 1 96 ? 17.991 -15.327 9.520 1.00 44.00 96 ILE A CA 1
ATOM 675 C C . ILE A 1 96 ? 19.416 -14.759 9.525 1.00 44.00 96 ILE A C 1
ATOM 677 O O . ILE A 1 96 ? 20.369 -15.412 9.111 1.00 44.00 96 ILE A O 1
ATOM 681 N N . GLY A 1 97 ? 19.531 -13.487 9.899 1.00 44.75 97 GLY A N 1
ATOM 682 C CA . GLY A 1 97 ? 20.770 -12.725 9.958 1.00 44.75 97 GLY A CA 1
ATOM 683 C C . GLY A 1 97 ? 20.922 -12.116 11.344 1.00 44.75 97 GLY A C 1
ATOM 684 O O . GLY A 1 97 ? 20.064 -11.377 11.810 1.00 44.75 97 GLY A O 1
ATOM 685 N N . VAL A 1 98 ? 21.997 -12.520 12.004 1.00 45.19 98 VAL A N 1
ATOM 686 C CA . VAL A 1 98 ? 22.421 -12.241 13.379 1.00 45.19 98 VAL A CA 1
ATOM 687 C C . VAL A 1 98 ? 22.426 -10.740 13.729 1.00 45.19 98 VAL A C 1
ATOM 689 O O . VAL A 1 98 ? 22.920 -9.941 12.947 1.00 45.19 98 VAL A O 1
ATOM 692 N N . LEU A 1 99 ? 21.947 -10.415 14.944 1.00 51.81 99 LEU A N 1
ATOM 693 C CA . LEU A 1 99 ? 22.035 -9.126 15.662 1.00 51.81 99 LEU A CA 1
ATOM 694 C C . LEU A 1 99 ? 21.704 -7.869 14.843 1.00 51.81 99 LEU A C 1
ATOM 696 O O . LEU A 1 99 ? 22.596 -7.251 14.273 1.00 51.81 99 LEU A O 1
ATOM 700 N N . ASP A 1 100 ? 20.466 -7.378 14.921 1.00 46.09 100 ASP A N 1
ATOM 701 C CA . ASP A 1 100 ? 20.220 -6.003 14.486 1.00 46.09 100 ASP A CA 1
ATOM 702 C C . ASP A 1 100 ? 19.060 -5.350 15.246 1.00 46.09 100 ASP A C 1
ATOM 704 O O . ASP A 1 100 ? 17.961 -5.181 14.734 1.00 46.09 100 ASP A O 1
ATOM 708 N N . LEU A 1 101 ? 19.293 -5.006 16.517 1.00 51.16 101 LEU A N 1
ATOM 709 C CA . LEU A 1 101 ? 18.350 -4.243 17.354 1.00 51.16 101 LEU A CA 1
ATOM 710 C C . LEU A 1 101 ? 18.153 -2.793 16.859 1.00 51.16 101 LEU A C 1
ATOM 712 O O . LEU A 1 101 ? 17.221 -2.131 17.302 1.00 51.16 101 LEU A O 1
ATOM 716 N N . TYR A 1 102 ? 18.976 -2.324 15.913 1.00 51.84 102 TYR A N 1
ATOM 717 C CA . TYR A 1 102 ? 18.921 -0.980 15.325 1.00 51.84 102 TYR A CA 1
ATOM 718 C C . TYR A 1 102 ? 18.801 -0.995 13.791 1.00 51.84 102 TYR A C 1
ATOM 720 O O . TYR A 1 102 ? 19.074 0.013 13.137 1.00 51.84 102 TYR A O 1
ATOM 728 N N . SER A 1 103 ? 18.339 -2.110 13.218 1.00 60.12 103 SER A N 1
ATOM 729 C CA . SER A 1 103 ? 18.144 -2.224 11.775 1.00 60.12 103 SER A CA 1
ATOM 730 C C . SER A 1 103 ? 17.037 -1.290 11.286 1.00 60.12 103 SER A C 1
ATOM 732 O O . SER A 1 103 ? 15.966 -1.257 11.907 1.00 60.12 103 SER A O 1
ATOM 734 N N . PRO A 1 104 ? 17.193 -0.635 10.122 1.00 67.25 104 PRO A N 1
ATOM 735 C CA . PRO A 1 104 ? 16.083 -0.015 9.395 1.00 67.25 104 PRO A CA 1
ATOM 736 C C . PRO A 1 104 ? 14.863 -0.944 9.256 1.00 67.25 104 PRO A C 1
ATOM 738 O O . PRO A 1 104 ? 13.727 -0.482 9.321 1.00 67.25 104 PRO A O 1
ATOM 741 N N . ARG A 1 105 ? 15.086 -2.266 9.185 1.00 71.25 105 ARG A N 1
ATOM 742 C CA . ARG A 1 105 ? 14.031 -3.290 9.125 1.00 71.25 105 ARG A CA 1
ATOM 743 C C . ARG A 1 105 ? 13.139 -3.337 10.370 1.00 71.25 105 ARG A C 1
ATOM 745 O O . ARG A 1 105 ? 11.935 -3.540 10.241 1.00 71.25 105 ARG A O 1
ATOM 752 N N . ASN A 1 106 ? 13.696 -3.142 11.567 1.00 75.81 106 ASN A N 1
ATOM 753 C CA . ASN A 1 106 ? 12.887 -3.115 12.790 1.00 75.81 106 ASN A CA 1
ATOM 754 C C . ASN A 1 106 ? 12.027 -1.856 12.838 1.00 75.81 106 ASN A C 1
ATOM 756 O O . ASN A 1 106 ? 10.862 -1.941 13.198 1.00 75.81 106 ASN A O 1
ATOM 760 N N . ARG A 1 107 ? 12.567 -0.714 12.389 1.00 82.12 107 ARG A N 1
ATOM 761 C CA . ARG A 1 107 ? 11.801 0.537 12.297 1.00 82.12 107 ARG A CA 1
ATOM 762 C C . ARG A 1 107 ? 10.637 0.416 11.320 1.00 82.12 107 ARG A C 1
ATOM 764 O O . ARG A 1 107 ? 9.533 0.804 11.673 1.00 82.12 107 ARG A O 1
ATOM 771 N N . ALA A 1 108 ? 10.869 -0.170 10.146 1.00 86.12 108 ALA A N 1
ATOM 772 C CA . ALA A 1 108 ? 9.817 -0.454 9.172 1.00 86.12 108 ALA A CA 1
ATOM 773 C C . ALA A 1 108 ? 8.720 -1.357 9.756 1.00 86.12 108 ALA A C 1
ATOM 775 O O . ALA A 1 108 ? 7.532 -1.082 9.606 1.00 86.12 108 ALA A O 1
ATOM 776 N N . LYS A 1 109 ? 9.114 -2.408 10.485 1.00 88.94 109 LYS A N 1
ATOM 777 C CA . LYS A 1 109 ? 8.175 -3.311 11.159 1.00 88.94 109 LYS A CA 1
ATOM 778 C C . LYS A 1 109 ? 7.374 -2.608 12.255 1.00 88.94 109 LYS A C 1
ATOM 780 O O . LYS A 1 109 ? 6.170 -2.826 12.361 1.00 88.94 109 LYS A O 1
ATOM 785 N N . ASP A 1 110 ? 8.026 -1.774 13.058 1.00 89.69 110 ASP A N 1
ATOM 786 C CA . ASP A 1 110 ? 7.368 -1.005 14.111 1.00 89.69 110 ASP A CA 1
ATOM 787 C C . ASP A 1 110 ? 6.402 0.026 13.512 1.00 89.69 110 ASP A C 1
ATOM 789 O O . ASP A 1 110 ? 5.275 0.138 13.983 1.00 89.69 110 ASP A O 1
ATOM 793 N N . GLN A 1 111 ? 6.785 0.711 12.430 1.00 91.31 111 GLN A N 1
ATOM 794 C CA . GLN A 1 111 ? 5.907 1.633 11.700 1.00 91.31 111 GLN A CA 1
ATOM 795 C C . GLN A 1 111 ? 4.695 0.920 11.106 1.00 91.31 111 GLN A C 1
ATOM 797 O O . GLN A 1 111 ? 3.569 1.345 11.351 1.00 91.31 111 GLN A O 1
ATOM 802 N N . ALA A 1 112 ? 4.900 -0.200 10.408 1.00 93.56 112 ALA A N 1
ATOM 803 C CA . ALA A 1 112 ? 3.804 -0.998 9.871 1.00 93.56 112 ALA A CA 1
ATOM 804 C C . ALA A 1 112 ? 2.842 -1.446 10.982 1.00 93.56 112 ALA A C 1
ATOM 806 O O . ALA A 1 112 ? 1.625 -1.357 10.828 1.00 93.56 112 ALA A O 1
ATOM 807 N N . LYS A 1 113 ? 3.380 -1.864 12.135 1.00 94.56 113 LYS A N 1
ATOM 808 C CA . LYS A 1 113 ? 2.577 -2.222 13.308 1.00 94.56 113 LYS A CA 1
ATOM 809 C C . LYS A 1 113 ? 1.780 -1.031 13.847 1.00 94.56 113 LYS A C 1
ATOM 811 O O . LYS A 1 113 ? 0.603 -1.198 14.145 1.00 94.56 113 LYS A O 1
ATOM 816 N N . ILE A 1 114 ? 2.393 0.148 13.965 1.00 94.44 114 ILE A N 1
ATOM 817 C CA . ILE A 1 114 ? 1.704 1.366 14.417 1.00 94.44 114 ILE A CA 1
ATOM 818 C C . ILE A 1 114 ? 0.559 1.708 13.459 1.00 94.44 114 ILE A C 1
ATOM 820 O O . ILE A 1 114 ? -0.561 1.912 13.915 1.00 94.44 114 ILE A O 1
ATOM 824 N N . VAL A 1 115 ? 0.804 1.701 12.146 1.00 95.12 115 VAL A N 1
ATOM 825 C CA . VAL A 1 115 ? -0.226 1.991 11.136 1.00 95.12 115 VAL A CA 1
ATOM 826 C C . VAL A 1 115 ? -1.370 0.984 11.206 1.00 95.12 115 VAL A C 1
ATOM 828 O O . VAL A 1 115 ? -2.528 1.386 11.211 1.00 95.12 115 VAL A O 1
ATOM 831 N N . LYS A 1 116 ? -1.076 -0.314 11.339 1.00 96.56 116 LYS A N 1
ATOM 832 C CA . LYS A 1 116 ? -2.102 -1.349 11.540 1.00 96.56 116 LYS A CA 1
ATOM 833 C C . LYS A 1 116 ? -2.961 -1.085 12.774 1.00 96.56 116 LYS A C 1
ATOM 835 O O . LYS A 1 116 ? -4.178 -1.221 12.694 1.00 96.56 116 LYS A O 1
ATOM 840 N N . CYS A 1 117 ? -2.346 -0.689 13.890 1.00 95.75 117 CYS A N 1
ATOM 841 C CA . CYS A 1 117 ? -3.072 -0.333 15.108 1.00 95.75 117 CYS A CA 1
ATOM 842 C C . CYS A 1 117 ? -3.967 0.897 14.903 1.00 95.75 117 CYS A C 1
ATOM 844 O O . CYS A 1 117 ? -5.137 0.836 15.259 1.00 95.75 117 CYS A O 1
ATOM 846 N N . ILE A 1 118 ? -3.446 1.965 14.289 1.00 95.19 118 ILE A N 1
ATOM 847 C CA . ILE A 1 118 ? -4.203 3.195 13.999 1.00 95.19 118 ILE A CA 1
ATOM 848 C C . ILE A 1 118 ? -5.393 2.895 13.086 1.00 95.19 118 ILE A C 1
ATOM 850 O O . ILE A 1 118 ? -6.510 3.322 13.364 1.00 95.19 118 ILE A O 1
ATOM 854 N N . LEU A 1 119 ? -5.170 2.127 12.016 1.00 96.00 119 LEU A N 1
ATOM 855 C CA . LEU A 1 119 ? -6.237 1.719 11.110 1.00 96.00 119 LEU A CA 1
ATOM 856 C C . LEU A 1 119 ? -7.293 0.913 11.859 1.00 96.00 119 LEU A C 1
ATOM 858 O O . LEU A 1 119 ? -8.466 1.247 11.759 1.00 96.00 119 LEU A O 1
ATOM 862 N N . ALA A 1 120 ? -6.895 -0.101 12.633 1.00 95.94 120 ALA A N 1
ATOM 863 C CA . ALA A 1 120 ? -7.826 -0.922 13.401 1.00 95.94 120 ALA A CA 1
ATOM 864 C C . ALA A 1 120 ? -8.651 -0.092 14.399 1.00 95.94 120 ALA A C 1
ATOM 866 O O . ALA A 1 120 ? -9.857 -0.296 14.509 1.00 95.94 120 ALA A O 1
ATOM 867 N N . GLU A 1 121 ? -8.026 0.858 15.095 1.00 94.69 121 GLU A N 1
ATOM 868 C CA . GLU A 1 121 ? -8.701 1.760 16.031 1.00 94.69 121 GLU A CA 1
ATOM 869 C C . GLU A 1 121 ? -9.715 2.663 15.319 1.00 94.69 121 GLU A C 1
ATOM 871 O O . GLU A 1 121 ? -10.900 2.628 15.651 1.00 94.69 121 GLU A O 1
ATOM 876 N N . ALA A 1 122 ? -9.293 3.382 14.276 1.00 93.38 122 ALA A N 1
ATOM 877 C CA . ALA A 1 122 ? -10.176 4.262 13.511 1.00 93.38 122 ALA A CA 1
ATOM 878 C C . ALA A 1 122 ? -11.300 3.489 12.795 1.00 93.38 122 ALA A C 1
ATOM 880 O O . ALA A 1 122 ? -12.440 3.949 12.718 1.00 93.38 122 ALA A O 1
ATOM 881 N N . GLY A 1 123 ? -10.998 2.286 12.304 1.00 93.44 123 GLY A N 1
ATOM 882 C CA . GLY A 1 123 ? -11.963 1.397 11.667 1.00 93.44 123 GLY A CA 1
ATOM 883 C C . GLY A 1 123 ? -13.018 0.865 12.634 1.00 93.44 123 GLY A C 1
ATOM 884 O O . GLY A 1 123 ? -14.178 0.753 12.250 1.00 93.44 123 GLY A O 1
ATOM 885 N N . ASN A 1 124 ? -12.661 0.598 13.894 1.00 93.00 124 ASN A N 1
ATOM 886 C CA . ASN A 1 124 ? -13.634 0.222 14.927 1.00 93.00 124 ASN A CA 1
ATOM 887 C C . ASN A 1 124 ? -14.587 1.377 15.282 1.00 93.00 124 ASN A C 1
ATOM 889 O O . ASN A 1 124 ? -15.707 1.127 15.727 1.00 93.00 124 ASN A O 1
ATOM 893 N N . SER A 1 125 ? -14.155 2.623 15.077 1.00 91.44 125 SER A N 1
ATOM 894 C CA . SER A 1 125 ? -14.975 3.821 15.282 1.00 91.44 125 SER A CA 1
ATOM 895 C C . SER A 1 125 ? -15.877 4.152 14.085 1.00 91.44 125 SER A C 1
ATOM 897 O O . SER A 1 125 ? -16.902 4.810 14.266 1.00 91.44 125 SER A O 1
ATOM 899 N N . SER A 1 126 ? -15.519 3.736 12.861 1.00 94.12 126 SER A N 1
ATOM 900 C CA . SER A 1 126 ? -16.254 4.104 11.643 1.00 94.12 126 SER A CA 1
ATOM 901 C C . SER A 1 126 ? -16.041 3.137 10.471 1.00 94.12 126 SER A C 1
ATOM 903 O O . SER A 1 126 ? -14.951 3.051 9.901 1.00 94.12 126 SER A O 1
ATOM 905 N N . ASP A 1 127 ? -17.128 2.515 9.999 1.00 93.12 127 ASP A N 1
ATOM 906 C CA . ASP A 1 127 ? -17.132 1.686 8.781 1.00 93.12 127 ASP A CA 1
ATOM 907 C C . ASP A 1 127 ? -16.702 2.479 7.533 1.00 93.12 127 ASP A C 1
ATOM 909 O O . ASP A 1 127 ? -16.112 1.932 6.600 1.00 93.12 127 ASP A O 1
ATOM 913 N N . ALA A 1 128 ? -16.951 3.794 7.510 1.00 93.69 128 ALA A N 1
ATOM 914 C CA . ALA A 1 128 ? -16.519 4.654 6.411 1.00 93.69 128 ALA A CA 1
ATOM 915 C C . ALA A 1 128 ? -14.987 4.745 6.328 1.00 93.69 128 ALA A C 1
ATOM 917 O O . ALA A 1 128 ? -14.440 4.763 5.224 1.00 93.69 128 ALA A O 1
ATOM 918 N N . VAL A 1 129 ? -14.292 4.745 7.474 1.00 95.12 129 VAL A N 1
ATOM 919 C CA . VAL A 1 129 ? -12.821 4.707 7.519 1.00 95.12 129 VAL A CA 1
ATOM 920 C C . VAL A 1 129 ? -12.313 3.366 7.004 1.00 95.12 129 VAL A C 1
ATOM 922 O O . VAL A 1 129 ? -11.360 3.348 6.229 1.00 95.12 129 VAL A O 1
ATOM 925 N N . GLN A 1 130 ? -12.973 2.256 7.353 1.00 94.69 130 GLN A N 1
ATOM 926 C CA . GLN A 1 130 ? -12.591 0.933 6.847 1.00 94.69 130 GLN A CA 1
ATOM 927 C C . GLN A 1 130 ? -12.649 0.879 5.319 1.00 94.69 130 GLN A C 1
ATOM 929 O O . GLN A 1 130 ? -11.665 0.519 4.670 1.00 94.69 130 GLN A O 1
ATOM 934 N N . ARG A 1 131 ? -13.781 1.297 4.734 1.00 94.56 131 ARG A N 1
ATOM 935 C CA . ARG A 1 131 ? -13.957 1.329 3.274 1.00 94.56 131 ARG A CA 1
ATOM 936 C C . ARG A 1 131 ? -12.918 2.225 2.610 1.00 94.56 131 ARG A C 1
ATOM 938 O O . ARG A 1 131 ? -12.268 1.807 1.654 1.00 94.56 131 ARG A O 1
ATOM 945 N N . LYS A 1 132 ? -12.700 3.418 3.170 1.00 95.31 132 LYS A N 1
ATOM 946 C CA . LYS A 1 132 ? -11.723 4.375 2.646 1.00 95.31 132 LYS A CA 1
ATOM 947 C C . LYS A 1 132 ? -10.294 3.843 2.725 1.00 95.31 132 LYS A C 1
ATOM 949 O O . LYS A 1 132 ? -9.550 3.989 1.763 1.00 95.31 132 LYS A O 1
ATOM 954 N N . ALA A 1 133 ? -9.927 3.158 3.807 1.00 96.25 133 ALA A N 1
ATOM 955 C CA . ALA A 1 133 ? -8.627 2.508 3.929 1.00 96.25 133 ALA A CA 1
ATOM 956 C C . ALA A 1 133 ? -8.430 1.455 2.832 1.00 96.25 133 ALA A C 1
ATOM 958 O O . ALA A 1 133 ? -7.438 1.498 2.103 1.00 96.25 133 ALA A O 1
ATOM 959 N N . VAL A 1 134 ? -9.397 0.549 2.664 1.00 95.94 134 VAL A N 1
ATOM 960 C CA . VAL A 1 134 ? -9.350 -0.489 1.622 1.00 95.94 134 VAL A CA 1
ATOM 961 C C . VAL A 1 134 ? -9.206 0.128 0.233 1.00 95.94 134 VAL A C 1
ATOM 963 O O . VAL A 1 134 ? -8.321 -0.279 -0.524 1.00 95.94 134 VAL A O 1
ATOM 966 N N . ASP A 1 135 ? -10.008 1.144 -0.088 1.00 94.50 135 ASP A N 1
ATOM 967 C CA . ASP A 1 135 ? -9.970 1.804 -1.391 1.00 94.50 135 ASP A CA 1
ATOM 968 C C . ASP A 1 135 ? -8.656 2.559 -1.629 1.00 94.50 135 ASP A C 1
ATOM 970 O O . ASP A 1 135 ? -8.063 2.416 -2.703 1.00 94.50 135 ASP A O 1
ATOM 974 N N . SER A 1 136 ? -8.146 3.305 -0.643 1.00 95.56 136 SER A N 1
ATOM 975 C CA . SER A 1 136 ? -6.877 4.035 -0.755 1.00 95.56 136 SER A CA 1
ATOM 976 C C . SER A 1 136 ? -5.701 3.090 -1.003 1.00 95.56 136 SER A C 1
ATOM 978 O O . SER A 1 136 ? -4.972 3.277 -1.980 1.00 95.56 136 SER A O 1
ATOM 980 N N . TYR A 1 137 ? -5.544 2.025 -0.206 1.00 96.81 137 TYR A N 1
ATOM 981 C CA . TYR A 1 137 ? -4.463 1.053 -0.419 1.00 96.81 137 TYR A CA 1
ATOM 982 C C . TYR A 1 137 ? -4.618 0.321 -1.755 1.00 96.81 137 TYR A C 1
ATOM 984 O O . TYR A 1 137 ? -3.652 0.205 -2.514 1.00 96.81 137 TYR A O 1
ATOM 992 N N . ARG A 1 138 ? -5.832 -0.127 -2.101 1.00 94.56 138 ARG A N 1
ATOM 993 C CA . ARG A 1 138 ? -6.102 -0.805 -3.378 1.00 94.56 138 ARG A CA 1
ATOM 994 C C . ARG A 1 138 ? -5.741 0.081 -4.570 1.00 94.56 138 ARG A C 1
ATOM 996 O O . ARG A 1 138 ? -5.096 -0.383 -5.511 1.00 94.56 138 ARG A O 1
ATOM 1003 N N . ASN A 1 139 ? -6.138 1.351 -4.542 1.00 94.56 139 ASN A N 1
ATOM 1004 C CA . ASN A 1 139 ? -5.835 2.305 -5.604 1.00 94.56 139 ASN A CA 1
ATOM 1005 C C . ASN A 1 139 ? -4.346 2.652 -5.655 1.00 94.56 139 ASN A C 1
ATOM 1007 O O . ASN A 1 139 ? -3.785 2.741 -6.746 1.00 94.56 139 ASN A O 1
ATOM 1011 N N . ALA A 1 140 ? -3.674 2.747 -4.513 1.00 95.69 140 ALA A N 1
ATOM 1012 C CA . ALA A 1 140 ? -2.241 2.991 -4.482 1.00 95.69 140 ALA A CA 1
ATOM 1013 C C . ALA A 1 140 ? -1.452 1.811 -5.089 1.00 95.69 140 ALA A C 1
ATOM 1015 O O . ALA A 1 140 ? -0.521 2.031 -5.867 1.00 95.69 140 ALA A O 1
ATOM 1016 N N . PHE A 1 141 ? -1.877 0.557 -4.883 1.00 95.69 141 PHE A N 1
ATOM 1017 C CA . PHE A 1 141 ? -1.290 -0.581 -5.607 1.00 95.69 141 PHE A CA 1
ATOM 1018 C C . PHE A 1 141 ? -1.571 -0.548 -7.113 1.00 95.69 141 PHE A C 1
ATOM 1020 O O . PHE A 1 141 ? -0.699 -0.921 -7.897 1.00 95.69 141 PHE A O 1
ATOM 1027 N N . ARG A 1 142 ? -2.736 -0.052 -7.555 1.00 94.19 142 ARG A N 1
ATOM 1028 C CA . ARG A 1 142 ? -2.994 0.175 -8.992 1.00 94.19 142 ARG A CA 1
ATOM 1029 C C . ARG A 1 142 ? -2.029 1.202 -9.579 1.00 94.19 142 ARG A C 1
ATOM 1031 O O . ARG A 1 142 ? -1.557 1.013 -10.699 1.00 94.19 142 ARG A O 1
ATOM 1038 N N . VAL A 1 143 ? -1.703 2.260 -8.832 1.00 94.38 143 VAL A N 1
ATOM 1039 C CA . VAL A 1 143 ? -0.666 3.223 -9.235 1.00 94.38 143 VAL A CA 1
ATOM 1040 C C . VAL A 1 143 ? 0.691 2.527 -9.364 1.00 94.38 143 VAL A C 1
ATOM 1042 O O . VAL A 1 143 ? 1.375 2.748 -10.361 1.00 94.38 143 VAL A O 1
ATOM 1045 N N . CYS A 1 144 ? 1.047 1.627 -8.441 1.00 93.50 144 CYS A N 1
ATOM 1046 C CA . CYS A 1 144 ? 2.287 0.842 -8.517 1.00 93.50 144 CYS A CA 1
ATOM 1047 C C . CYS A 1 144 ? 2.340 -0.048 -9.771 1.00 93.50 144 CYS A C 1
ATOM 1049 O O . CYS A 1 144 ? 3.346 -0.061 -10.481 1.00 93.50 144 CYS A O 1
ATOM 1051 N N . VAL A 1 145 ? 1.249 -0.753 -10.095 1.00 94.12 145 VAL A N 1
ATOM 1052 C CA . VAL A 1 145 ? 1.162 -1.577 -11.315 1.00 94.12 145 VAL A CA 1
ATOM 1053 C C . VAL A 1 145 ? 1.346 -0.712 -12.565 1.00 94.12 145 VAL A C 1
ATOM 1055 O O . VAL A 1 145 ? 2.227 -0.997 -13.376 1.00 94.12 145 VAL A O 1
ATOM 1058 N N . ARG A 1 146 ? 0.609 0.402 -12.677 1.00 93.81 146 ARG A N 1
ATOM 1059 C CA . ARG A 1 146 ? 0.730 1.342 -13.808 1.00 93.81 146 ARG A CA 1
ATOM 1060 C C . ARG A 1 146 ? 2.122 1.960 -13.914 1.00 93.81 146 ARG A C 1
ATOM 1062 O O . ARG A 1 146 ? 2.622 2.167 -15.018 1.00 93.81 146 ARG A O 1
ATOM 1069 N N . PHE A 1 147 ? 2.754 2.269 -12.782 1.00 94.06 147 PHE A N 1
ATOM 1070 C CA . PHE A 1 147 ? 4.133 2.745 -12.736 1.00 94.06 147 PHE A CA 1
ATOM 1071 C C . PHE A 1 147 ? 5.073 1.718 -13.377 1.00 94.06 147 PHE A C 1
ATOM 1073 O O . PHE A 1 147 ? 5.816 2.062 -14.296 1.00 94.06 147 PHE A O 1
ATOM 1080 N N . HIS A 1 148 ? 4.984 0.449 -12.973 1.00 93.50 148 HIS A N 1
ATOM 1081 C CA . HIS A 1 148 ? 5.799 -0.618 -13.550 1.00 93.50 148 HIS A CA 1
ATOM 1082 C C . HIS A 1 148 ? 5.517 -0.857 -15.037 1.00 93.50 148 HIS A C 1
ATOM 1084 O O . HIS A 1 148 ? 6.463 -1.044 -15.799 1.00 93.50 148 HIS A O 1
ATOM 1090 N N . GLU A 1 149 ? 4.258 -0.802 -15.471 1.00 93.38 149 GLU A N 1
ATOM 1091 C CA . GLU A 1 149 ? 3.888 -0.907 -16.888 1.00 93.38 149 GLU A CA 1
ATOM 1092 C C . GLU A 1 149 ? 4.501 0.228 -17.718 1.00 93.38 149 GLU A C 1
ATOM 1094 O O . GLU A 1 149 ? 5.136 -0.027 -18.742 1.00 93.38 149 GLU A O 1
ATOM 1099 N N . LYS A 1 150 ? 4.386 1.481 -17.251 1.00 93.31 150 LYS A N 1
ATOM 1100 C CA . LYS A 1 150 ? 4.994 2.650 -17.907 1.00 93.31 150 LYS A CA 1
ATOM 1101 C C . LYS A 1 150 ? 6.518 2.539 -17.959 1.00 93.31 150 LYS A C 1
ATOM 1103 O O . LYS A 1 150 ? 7.112 2.849 -18.989 1.00 93.31 150 LYS A O 1
ATOM 1108 N N . VAL A 1 151 ? 7.159 2.095 -16.874 1.00 92.81 151 VAL A N 1
ATOM 1109 C CA . VAL A 1 151 ? 8.619 1.909 -16.814 1.00 92.81 151 VAL A CA 1
ATOM 1110 C C . VAL A 1 151 ? 9.076 0.785 -17.748 1.00 92.81 151 VAL A C 1
ATOM 1112 O O . VAL A 1 151 ? 10.083 0.951 -18.434 1.00 92.81 151 VAL A O 1
ATOM 1115 N N . ALA A 1 152 ? 8.328 -0.318 -17.843 1.00 92.94 152 ALA A N 1
ATOM 1116 C CA . ALA A 1 152 ? 8.643 -1.443 -18.726 1.00 92.94 152 ALA A CA 1
ATOM 1117 C C . ALA A 1 152 ? 8.574 -1.083 -20.222 1.00 92.94 152 ALA A C 1
ATOM 1119 O O . ALA A 1 152 ? 9.229 -1.725 -21.039 1.00 92.94 152 ALA A O 1
ATOM 1120 N N . GLN A 1 153 ? 7.819 -0.042 -20.586 1.00 92.94 153 GLN A N 1
ATOM 1121 C CA . GLN A 1 153 ? 7.754 0.484 -21.954 1.00 92.94 153 GLN A CA 1
ATOM 1122 C C . GLN A 1 153 ? 8.946 1.391 -22.318 1.00 92.94 153 GLN A C 1
ATOM 1124 O O . GLN A 1 153 ? 9.085 1.789 -23.478 1.00 92.94 153 GLN A O 1
ATOM 1129 N N . LEU A 1 154 ? 9.804 1.756 -21.358 1.00 91.94 154 LEU A N 1
ATOM 1130 C CA . LEU A 1 154 ? 10.954 2.621 -21.612 1.00 91.94 154 LEU A CA 1
ATOM 1131 C C . LEU A 1 154 ? 12.140 1.822 -22.161 1.00 91.94 154 LEU A C 1
ATOM 1133 O O . LEU A 1 154 ? 12.618 0.868 -21.558 1.00 91.94 154 LEU A O 1
ATOM 1137 N N . ASN A 1 155 ? 12.711 2.311 -23.259 1.00 91.69 155 ASN A N 1
ATOM 1138 C CA . ASN A 1 155 ? 14.034 1.901 -23.725 1.00 91.69 155 ASN A CA 1
ATOM 1139 C C . ASN A 1 155 ? 15.139 2.652 -22.960 1.00 91.69 155 ASN A C 1
ATOM 1141 O O . ASN A 1 155 ? 14.876 3.693 -22.353 1.00 91.69 155 ASN A O 1
ATOM 1145 N N . PHE A 1 156 ? 16.395 2.196 -23.073 1.00 87.75 156 PHE A N 1
ATOM 1146 C CA . PHE A 1 156 ? 17.557 2.781 -22.379 1.00 87.75 156 PHE A CA 1
ATOM 1147 C C 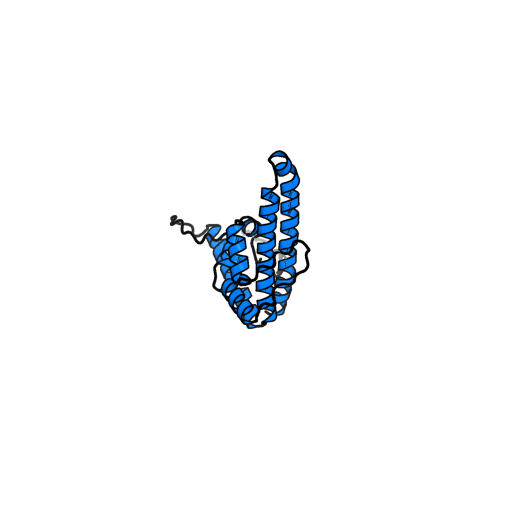. PHE A 1 156 ? 17.644 4.315 -22.491 1.00 87.75 156 PHE A C 1
ATOM 1149 O O . PHE A 1 156 ? 17.769 5.001 -21.482 1.00 87.75 156 PHE A O 1
ATOM 1156 N N . LEU A 1 157 ? 17.504 4.871 -23.702 1.00 82.12 157 LEU A N 1
ATOM 1157 C CA . LEU A 1 157 ? 17.563 6.325 -23.913 1.00 82.12 157 LEU A CA 1
ATOM 1158 C C . LEU A 1 157 ? 16.401 7.058 -23.238 1.00 82.12 157 LEU A C 1
ATOM 1160 O O . LEU A 1 157 ? 16.599 8.079 -22.591 1.00 82.12 157 LEU A O 1
ATOM 1164 N N . THR A 1 158 ? 15.179 6.541 -23.371 1.00 87.19 158 THR A N 1
ATOM 1165 C CA . THR A 1 158 ? 13.988 7.164 -22.778 1.00 87.19 158 THR A CA 1
ATOM 1166 C C . THR A 1 158 ? 13.940 7.019 -21.264 1.00 87.19 158 THR A C 1
ATOM 1168 O O . THR A 1 158 ? 13.342 7.867 -20.608 1.00 87.19 158 THR A O 1
ATOM 1171 N N . TYR A 1 159 ? 14.589 5.994 -20.709 1.00 87.06 159 TYR A N 1
ATOM 1172 C CA . TYR A 1 159 ? 14.665 5.765 -19.272 1.00 87.06 159 TYR A CA 1
ATOM 1173 C C . TYR A 1 159 ? 15.300 6.964 -18.561 1.00 87.06 159 TYR A C 1
ATOM 1175 O O . TYR A 1 159 ? 14.706 7.516 -17.640 1.00 87.06 159 TYR A O 1
ATOM 1183 N N . CYS A 1 160 ? 16.437 7.461 -19.056 1.00 85.25 160 CYS A N 1
ATOM 1184 C CA . CYS A 1 160 ? 17.154 8.580 -18.439 1.00 85.25 160 CYS A CA 1
ATOM 1185 C C . CYS A 1 160 ? 16.354 9.894 -18.383 1.00 85.25 160 CYS A C 1
ATOM 1187 O O . CYS A 1 160 ? 16.605 10.708 -17.499 1.00 85.25 160 CYS A O 1
ATOM 1189 N N . PHE A 1 161 ? 15.399 10.109 -19.295 1.00 88.56 161 PHE A N 1
ATOM 1190 C CA . PHE A 1 161 ? 14.638 11.364 -19.376 1.00 88.56 161 PHE A CA 1
ATOM 1191 C C . PHE A 1 161 ? 13.213 11.253 -18.827 1.00 88.56 161 PHE A C 1
ATOM 1193 O O . PHE A 1 161 ? 12.718 12.195 -18.216 1.00 88.56 161 PHE A O 1
ATOM 1200 N N . LYS A 1 162 ? 12.537 10.118 -19.047 1.00 91.81 162 LYS A N 1
ATOM 1201 C CA . LYS A 1 162 ? 11.116 9.944 -18.705 1.00 91.81 162 LYS A CA 1
ATOM 1202 C C . LYS A 1 162 ? 10.886 9.258 -17.365 1.00 91.81 162 LYS A C 1
ATOM 1204 O O . LYS A 1 162 ? 9.820 9.449 -16.788 1.00 91.81 162 LYS A O 1
ATOM 1209 N N . TYR A 1 163 ? 11.860 8.503 -16.848 1.00 91.69 163 TYR A N 1
ATOM 1210 C CA . TYR A 1 163 ? 11.699 7.796 -15.575 1.00 91.69 163 TYR A CA 1
ATOM 1211 C C . TYR A 1 163 ? 11.349 8.755 -14.434 1.00 91.69 163 TYR A C 1
ATOM 1213 O O . TYR A 1 163 ? 10.409 8.506 -13.688 1.00 91.69 163 TYR A O 1
ATOM 1221 N N . HIS A 1 164 ? 12.056 9.885 -14.338 1.00 91.44 164 HIS A N 1
ATOM 1222 C CA . HIS A 1 164 ? 11.818 10.860 -13.275 1.00 91.44 164 HIS A CA 1
ATOM 1223 C C . HIS A 1 164 ? 10.405 11.456 -13.338 1.00 91.44 164 HIS A C 1
ATOM 1225 O O . HIS A 1 164 ? 9.762 11.613 -12.306 1.00 91.44 164 HIS A O 1
ATOM 1231 N N . GLN A 1 165 ? 9.896 11.719 -14.545 1.00 94.00 165 GLN A N 1
ATOM 1232 C CA . GLN A 1 165 ? 8.532 12.209 -14.740 1.00 94.00 165 GLN A CA 1
ATOM 1233 C C . GLN A 1 165 ? 7.490 11.162 -14.324 1.00 94.00 165 GLN A C 1
ATOM 1235 O O . GLN A 1 165 ? 6.549 11.493 -13.612 1.00 94.00 165 GLN A O 1
ATOM 1240 N N . ILE A 1 166 ? 7.673 9.903 -14.735 1.00 93.69 166 ILE A N 1
ATOM 1241 C CA . ILE A 1 166 ? 6.766 8.798 -14.386 1.00 93.69 166 ILE A CA 1
ATOM 1242 C C . ILE A 1 166 ? 6.765 8.555 -12.871 1.00 93.69 166 ILE A C 1
ATOM 1244 O O . ILE A 1 166 ? 5.709 8.358 -12.277 1.00 93.69 166 ILE A O 1
ATOM 1248 N N . MET A 1 167 ? 7.940 8.615 -12.243 1.00 93.19 167 MET A N 1
ATOM 1249 C CA . MET A 1 167 ? 8.096 8.508 -10.795 1.00 93.19 167 MET A CA 1
ATOM 1250 C C . MET A 1 167 ? 7.403 9.665 -10.063 1.00 93.19 167 MET A C 1
ATOM 1252 O O . MET A 1 167 ? 6.668 9.441 -9.106 1.00 93.19 167 MET A O 1
ATOM 1256 N N . TYR A 1 168 ? 7.588 10.901 -10.526 1.00 94.12 168 TYR A N 1
ATOM 1257 C CA . TYR A 1 168 ? 6.918 12.062 -9.944 1.00 94.12 168 TYR A CA 1
ATOM 1258 C C . TYR A 1 168 ? 5.388 11.959 -10.044 1.00 94.12 168 TYR A C 1
ATOM 1260 O O . TYR A 1 168 ? 4.702 12.166 -9.048 1.00 94.12 168 TYR A O 1
ATOM 1268 N N . GLU A 1 169 ? 4.857 11.576 -11.208 1.00 94.06 169 GLU A N 1
ATOM 1269 C CA . GLU A 1 169 ? 3.417 11.361 -11.406 1.00 94.06 169 GLU A CA 1
ATOM 1270 C C . GLU A 1 169 ? 2.876 10.276 -10.460 1.00 94.06 169 GLU A C 1
ATOM 1272 O O . GLU A 1 169 ? 1.845 10.464 -9.818 1.00 94.06 169 GLU A O 1
ATOM 1277 N N . ALA A 1 170 ? 3.594 9.156 -10.322 1.00 93.38 170 ALA A N 1
ATOM 1278 C CA . ALA A 1 170 ? 3.217 8.094 -9.395 1.00 93.38 170 ALA A CA 1
ATOM 1279 C C . ALA A 1 170 ? 3.227 8.571 -7.933 1.00 93.38 170 ALA A C 1
ATOM 1281 O O . ALA A 1 170 ? 2.307 8.241 -7.190 1.00 93.38 170 ALA A O 1
ATOM 1282 N N . ASN A 1 171 ? 4.218 9.375 -7.533 1.00 93.06 171 ASN A N 1
ATOM 1283 C CA . ASN A 1 171 ? 4.292 9.952 -6.190 1.00 93.06 171 ASN A CA 1
ATOM 1284 C C . ASN A 1 171 ? 3.063 10.800 -5.861 1.00 93.06 171 ASN A C 1
ATOM 1286 O O . ASN A 1 171 ? 2.393 10.542 -4.865 1.00 93.06 171 ASN A O 1
ATOM 1290 N N . VAL A 1 172 ? 2.752 11.770 -6.725 1.00 94.50 172 VAL A N 1
ATOM 1291 C CA . VAL A 1 172 ? 1.612 12.674 -6.531 1.00 94.50 172 VAL A CA 1
ATOM 1292 C C . VAL A 1 172 ? 0.315 11.873 -6.415 1.00 94.50 172 VAL A C 1
ATOM 1294 O O . VAL A 1 172 ? -0.418 12.046 -5.447 1.00 94.50 172 VAL A O 1
ATOM 1297 N N . ASN A 1 173 ? 0.096 10.915 -7.320 1.00 92.88 173 ASN A N 1
ATOM 1298 C CA . ASN A 1 173 ? -1.101 10.076 -7.299 1.00 92.88 173 ASN A CA 1
ATOM 1299 C C . ASN A 1 173 ? -1.218 9.241 -6.013 1.00 92.88 173 ASN A C 1
ATOM 1301 O O . ASN A 1 173 ? -2.311 9.105 -5.473 1.00 92.88 173 ASN A O 1
ATOM 1305 N N . VAL A 1 174 ? -0.120 8.655 -5.516 1.00 93.12 174 VAL A N 1
ATOM 1306 C CA . VAL A 1 174 ? -0.153 7.904 -4.248 1.00 93.12 174 VAL A CA 1
ATOM 1307 C C . VAL A 1 174 ? -0.444 8.849 -3.084 1.00 93.12 174 VAL A C 1
ATOM 1309 O O . VAL A 1 174 ? -1.294 8.540 -2.256 1.00 93.12 174 VAL A O 1
ATOM 1312 N N . GLN 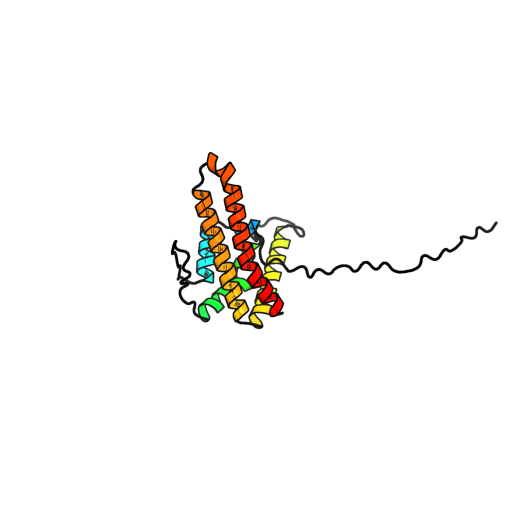A 1 175 ? 0.217 10.004 -3.029 1.00 93.00 175 GLN A N 1
ATOM 1313 C CA . GLN A 1 175 ? 0.031 10.968 -1.949 1.00 93.00 175 GLN A CA 1
ATOM 1314 C C . GLN A 1 175 ? -1.417 11.460 -1.859 1.00 93.00 175 GLN A C 1
ATOM 1316 O O . GLN A 1 175 ? -1.990 11.445 -0.772 1.00 93.00 175 GLN A O 1
ATOM 1321 N N . GLU A 1 176 ? -2.031 11.826 -2.986 1.00 91.69 176 GLU A N 1
ATOM 1322 C CA . GLU A 1 176 ? -3.427 12.277 -3.040 1.00 91.69 176 GLU A CA 1
ATOM 1323 C C . GLU A 1 176 ? -4.403 11.234 -2.468 1.00 91.69 176 GLU A C 1
ATOM 1325 O O . GLU A 1 176 ? -5.297 11.586 -1.701 1.00 91.69 176 GLU A O 1
ATOM 1330 N N . LEU A 1 177 ? -4.186 9.941 -2.744 1.00 92.81 177 LEU A N 1
ATOM 1331 C CA . LEU A 1 177 ? -5.033 8.853 -2.232 1.00 92.81 177 LEU A CA 1
ATOM 1332 C C . LEU A 1 177 ? -4.988 8.703 -0.704 1.00 92.81 177 LEU A C 1
ATOM 1334 O O . LEU A 1 177 ? -5.947 8.206 -0.107 1.00 92.81 177 LEU A O 1
ATOM 1338 N N . PHE A 1 178 ? -3.875 9.082 -0.074 1.00 94.56 178 PHE A N 1
ATOM 1339 C CA . PHE A 1 178 ? -3.677 8.940 1.369 1.00 94.56 178 PHE A CA 1
ATOM 1340 C C . PHE A 1 178 ? -3.994 10.207 2.162 1.00 94.56 178 PHE A C 1
ATOM 1342 O O . PHE A 1 178 ? -4.269 10.087 3.353 1.00 94.56 178 PHE A O 1
ATOM 1349 N N . VAL A 1 179 ? -4.027 11.388 1.533 1.00 93.38 179 VAL A N 1
ATOM 1350 C CA . VAL A 1 179 ? -4.487 12.631 2.186 1.00 93.38 179 VAL A CA 1
ATOM 1351 C C . VAL A 1 179 ? -5.908 12.449 2.713 1.00 93.38 179 VAL A C 1
ATO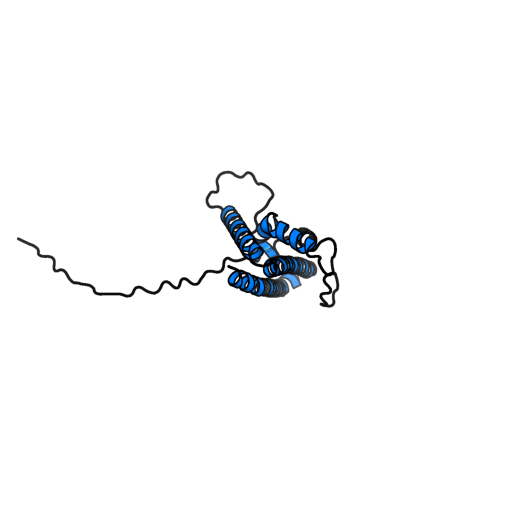M 1353 O O . VAL A 1 179 ? -6.168 12.635 3.897 1.00 93.38 179 VAL A O 1
ATOM 1356 N N . GLU A 1 180 ? -6.807 11.975 1.854 1.00 89.31 180 GLU A N 1
ATOM 1357 C CA . GLU A 1 180 ? -8.205 11.752 2.214 1.00 89.31 180 GLU A CA 1
ATOM 1358 C C . GLU A 1 180 ? -8.407 10.689 3.303 1.00 89.31 180 GLU A C 1
ATOM 1360 O O . GLU A 1 180 ? -9.383 10.746 4.055 1.00 89.31 180 GLU A O 1
ATOM 1365 N N . LEU A 1 181 ? -7.529 9.684 3.354 1.00 93.62 181 LEU A N 1
ATOM 1366 C CA . LEU A 1 181 ? -7.558 8.656 4.391 1.00 93.62 181 LEU A CA 1
ATOM 1367 C C . LEU A 1 181 ? -7.044 9.212 5.720 1.00 93.62 181 LEU A C 1
ATOM 1369 O O . LEU A 1 181 ? -7.640 8.935 6.756 1.00 93.62 181 LEU A O 1
ATOM 1373 N N . GLN A 1 182 ? -5.975 10.009 5.688 1.00 94.31 182 GLN A N 1
ATOM 1374 C CA . GLN A 1 182 ? -5.417 10.639 6.879 1.00 94.31 182 GLN A CA 1
ATOM 1375 C C . GLN A 1 182 ? -6.453 11.544 7.552 1.00 94.31 182 GLN A C 1
ATOM 1377 O O . GLN A 1 182 ? -6.709 11.382 8.738 1.00 94.31 182 GLN A O 1
ATOM 1382 N N . GLU A 1 183 ? -7.135 12.397 6.784 1.00 92.50 183 GLU A N 1
ATOM 1383 C CA . GLU A 1 183 ? -8.205 13.261 7.303 1.00 92.50 183 GLU A CA 1
ATOM 1384 C C . GLU A 1 183 ? -9.356 12.460 7.934 1.00 92.50 183 GLU A C 1
ATOM 1386 O O . GLU A 1 183 ? -9.920 12.855 8.958 1.00 92.50 183 GLU A O 1
ATOM 1391 N N . ALA A 1 184 ? -9.706 11.314 7.338 1.00 92.88 184 ALA A N 1
ATOM 1392 C CA . ALA A 1 184 ? -10.751 10.440 7.860 1.00 92.88 184 ALA A CA 1
ATOM 1393 C C . ALA A 1 184 ? -10.332 9.742 9.165 1.00 92.88 184 ALA A C 1
ATOM 1395 O O . ALA A 1 184 ? -11.161 9.597 10.061 1.00 92.88 184 ALA A O 1
ATOM 1396 N N . ILE A 1 185 ? -9.063 9.335 9.279 1.00 93.38 185 ILE A N 1
ATOM 1397 C CA . ILE A 1 185 ? -8.490 8.762 10.505 1.00 93.38 185 ILE A CA 1
ATOM 1398 C C . ILE A 1 185 ? -8.451 9.818 11.609 1.00 93.38 185 ILE A C 1
ATOM 1400 O O . ILE A 1 185 ? -8.936 9.557 12.706 1.00 93.38 185 ILE A O 1
ATOM 1404 N N . ASP A 1 186 ? -7.946 11.014 11.305 1.00 92.00 186 ASP A N 1
ATOM 1405 C CA . ASP A 1 186 ? -7.828 12.114 12.269 1.00 92.00 186 ASP A CA 1
ATOM 1406 C C . ASP A 1 186 ? -9.203 12.585 12.776 1.00 92.00 186 ASP A C 1
ATOM 1408 O O . ASP A 1 186 ? -9.318 13.113 13.875 1.00 92.00 186 ASP A O 1
ATOM 1412 N N . SER A 1 187 ? -10.264 12.387 11.987 1.00 91.06 187 SER A N 1
ATOM 1413 C CA . SER A 1 187 ? -11.643 12.687 12.398 1.00 91.06 187 SER A CA 1
ATOM 1414 C C . SER A 1 187 ? -12.289 11.586 13.251 1.00 91.06 187 SER A C 1
ATOM 1416 O O . SER A 1 187 ? -13.342 11.822 13.845 1.00 91.06 187 SER A O 1
ATOM 1418 N N . ALA A 1 188 ? -11.731 10.373 13.250 1.00 89.06 188 ALA A N 1
ATOM 1419 C CA . ALA A 1 188 ? -12.320 9.185 13.873 1.00 89.06 188 ALA A CA 1
ATOM 1420 C C . ALA A 1 188 ? -11.669 8.787 15.209 1.00 89.06 188 ALA A C 1
ATOM 1422 O O . ALA A 1 188 ? -12.262 7.989 15.943 1.00 89.06 188 ALA A O 1
ATOM 1423 N N . ILE A 1 189 ? -10.475 9.313 15.499 1.00 84.19 189 ILE A N 1
ATOM 1424 C CA . ILE A 1 189 ? -9.708 9.123 16.743 1.00 84.19 189 ILE A CA 1
ATOM 1425 C C . ILE A 1 189 ? -9.791 10.406 17.572 1.00 84.19 189 ILE A C 1
ATO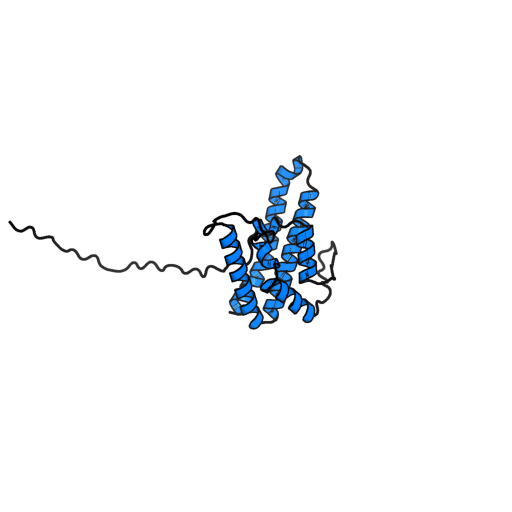M 1427 O O . ILE A 1 189 ? -10.077 10.303 18.787 1.00 84.19 189 ILE A O 1
#

Foldseek 3Di:
DDDDDDDDDDDDDDPPPPPPPVPQQDQFDLVLLLVQDLVNLVVLLCQLLPPQDPDDPPPPPPSPPGDLVSLVRNLCCQQVNCLSLSRLVQDPDDPVDDDDPPDSNVVSVVSSNVSSVLLVQLCVQDVVLSNLVSVLSSVLSVLSNVLVVVCVPDDPVRCVPCNVVSSVVSVVSSVVSCVVSSVSSVVRD

Sequence (189 aa):
MTFSIPATPIDADAGAPLMKSEAHTPLYDLACMLSIGASVAQGFIILLGGSGLPLDDNGATSSPDMSDSDYNLGFLVLTEGNVVDACFGVDTTSSIGVLDLYSPRNRAKDQAKIVKCILAEAGNSSDAVQRKAVDSYRNAFRVCVRFHEKVAQLNFLTYCFKYHQIMYEANVNVQELFVELQEAIDSAI

Organism: Phaeodactylum tricornutum (strain CCAP 1055/1) (NCBI:txid556484)